Protein AF-I1BIH0-F1 (afdb_monomer)

Mean predicted aligned error: 20.11 Å

Solvent-accessible surface area (backbone atoms only — not comparable to full-atom values): 16086 Å² total; per-residue (Å²): 135,92,70,58,42,36,36,37,35,23,51,49,76,42,14,23,4,32,34,38,30,33,66,57,96,88,41,82,46,80,76,47,79,50,62,46,75,51,50,80,75,56,42,73,44,56,70,73,56,34,42,50,47,26,49,53,49,45,50,67,72,41,36,91,71,44,61,99,36,64,30,39,38,34,30,64,56,67,64,69,81,48,55,88,77,55,88,84,87,49,72,71,56,52,57,48,48,55,59,52,71,76,50,56,67,46,83,44,76,42,63,63,88,79,40,53,67,24,46,53,40,5,46,74,67,60,72,81,76,75,79,89,78,81,87,82,86,82,93,85,86,86,75,97,71,94,77,88,83,82,82,88,82,90,77,81,86,56,78,79,68,55,78,68,53,51,52,50,55,50,47,57,54,24,69,76,69,69,44,52,32,69,57,44,45,51,56,36,49,75,70,72,47,64,59,98,55,49,59,59,55,31,44,53,51,44,72,71,33,65,69,53,59,71,72,61,68,76,85,83,72,90,77,75,94,61,84,86,78,73,90,55,99,70,73,81,77,77,79,93,71,85,81,83,88,79,93,77,87,90,76,87,134

Radius of gyration: 27.57 Å; Cα contacts (8 Å, |Δi|>4): 263; chains: 1; bounding box: 46×79×69 Å

Organism: Rhizopus delemar (strain RA 99-880 / ATCC MYA-4621 / FGSC 9543 / NRRL 43880) (NCBI:txid246409)

Foldseek 3Di:
DQFAKEKEWDADLFKIKIWIWTQDPNDIGTPDIDIDTDDPVLSPDDRVSRRLVRVLVRCVVCVVPFQPGEHEYEYQDPVVVCLVVDDDDDPVVVVSVVSVVRTHYHYDYDHVVVRVRRVCRNCPPVDPPPDDDDDDDDDDDDDDDDDDDDDDDDDDDDDDDDPVVLLVLLVVVCVVDVDALVSSQVVCVVVVHDDDCSSVSNNVVSVPDPVSVVPPPDPPDDDDPDPDDDPDPPVPDPDPDDDDDDDDDDDDD

Secondary structure (DSSP, 8-state):
--PPEEEEEEE-SSEEEEEEEEEETTEEEEEEEEEEEPPHHHHTS-HHHHHHHHHHHHHHHSHHHHTTS-EEEEES-GGGGGGGGS----HHHHHHHHHHHTS-EEEEE--GGG-HHHHHHHHTT--------S---PPP----S--PPPP------PPPPPHHHHHHHHHHHHHTTT--HHHHHHHHHHTT---TTHHHHHHHHHHH-HHHHHH-----S---SS-----STTTT-----------------

Nearest PDB structures (foldseek):
  4mh8-assembly1_A  TM=7.685E-01  e=1.807E-07  Moloney murine leukemia virus isolate Shinnick
  4hkq-assembly1_A  TM=8.192E-01  e=1.146E-06  Xenotropic MuLV-related virus VP62
  5dmq-assembly1_A  TM=7.006E-01  e=5.822E-07  Moloney murine leukemia virus isolate Shinnick
  8wut-assembly1_E  TM=7.907E-01  e=2.256E-06  Moloney murine leukemia virus
  8ygj-assembly1_E  TM=8.054E-01  e=7.267E-06  Moloney murine leukemia virus

InterPro domains:
  IPR041373 Reverse transcriptase, RNase H-like domain [PF17917] (2-103)
  IPR041588 Integrase zinc-binding domain [PF17921] (162-216)
  IPR043502 DNA/RNA polymerase superfamily [SSF56672] (2-109)

pLDDT: mean 71.34, std 19.79, range [27.81, 92.44]

Structure (mmCIF, N/CA/C/O backbone):
data_AF-I1BIH0-F1
#
_entry.id   AF-I1BIH0-F1
#
loop_
_atom_site.group_PDB
_atom_site.id
_atom_site.type_symbol
_atom_site.label_atom_id
_atom_site.label_alt_id
_atom_site.label_comp_id
_atom_site.label_asym_id
_atom_site.label_entity_id
_atom_site.label_seq_id
_atom_site.pdbx_PDB_ins_code
_atom_site.Cartn_x
_atom_site.Cartn_y
_atom_site.Cartn_z
_atom_site.occupancy
_atom_site.B_iso_or_equiv
_atom_site.auth_seq_id
_atom_site.auth_comp_id
_atom_site.auth_asym_id
_atom_site.auth_atom_id
_atom_site.pdbx_PDB_model_num
ATOM 1 N N . MET A 1 1 ? -24.573 4.014 11.094 1.00 42.19 1 MET A N 1
ATOM 2 C CA . MET A 1 1 ? -23.973 2.701 11.420 1.00 42.19 1 MET A CA 1
ATOM 3 C C . MET A 1 1 ? -22.510 2.752 11.013 1.00 42.19 1 MET A C 1
ATOM 5 O O . MET A 1 1 ? -22.249 2.867 9.825 1.00 42.19 1 MET A O 1
ATOM 9 N N . ASN A 1 2 ? -21.576 2.770 11.968 1.00 66.75 2 ASN A N 1
ATOM 10 C CA . ASN A 1 2 ? -20.144 2.853 11.664 1.00 66.75 2 ASN A CA 1
ATOM 11 C C . ASN A 1 2 ? -19.600 1.429 11.471 1.00 66.75 2 ASN A C 1
ATOM 13 O O . ASN A 1 2 ? -19.350 0.728 12.449 1.00 66.75 2 ASN A O 1
ATOM 17 N N . GLN A 1 3 ? -19.539 0.955 10.227 1.00 79.69 3 GLN A N 1
ATOM 18 C CA . GLN A 1 3 ? -19.019 -0.381 9.924 1.00 79.69 3 GLN A CA 1
ATOM 19 C C . GLN A 1 3 ? -17.488 -0.350 9.846 1.00 79.69 3 GLN A C 1
ATOM 21 O O . GLN A 1 3 ? -16.930 0.607 9.305 1.00 79.69 3 GLN A O 1
ATOM 26 N N . PRO A 1 4 ? -16.797 -1.383 10.364 1.00 86.88 4 PRO A N 1
ATOM 27 C CA . PRO A 1 4 ? -15.343 -1.408 10.382 1.00 86.88 4 PRO A CA 1
ATOM 28 C C . PRO A 1 4 ? -14.786 -1.486 8.961 1.00 86.88 4 PRO A C 1
ATOM 30 O O . PRO A 1 4 ? -15.278 -2.240 8.116 1.00 86.88 4 PRO A O 1
ATOM 33 N N . PHE A 1 5 ? -13.732 -0.713 8.715 1.00 91.69 5 PHE A N 1
ATOM 34 C CA . PHE A 1 5 ? -12.972 -0.797 7.476 1.00 91.69 5 PHE A CA 1
ATOM 35 C C . PHE A 1 5 ? -11.938 -1.918 7.559 1.00 91.69 5 PHE A C 1
ATOM 37 O O . PHE A 1 5 ? -11.363 -2.198 8.616 1.00 91.69 5 PHE A O 1
ATOM 44 N N . TYR A 1 6 ? -11.687 -2.534 6.411 1.00 92.00 6 TYR A N 1
ATOM 45 C CA . TYR A 1 6 ? -10.664 -3.546 6.229 1.00 92.00 6 TYR A CA 1
ATOM 46 C C . TYR A 1 6 ? -9.748 -3.116 5.093 1.00 92.00 6 TYR A C 1
ATOM 48 O O . TYR A 1 6 ? -10.205 -2.739 4.011 1.00 92.00 6 TYR A O 1
ATOM 56 N N . VAL A 1 7 ? -8.450 -3.161 5.355 1.00 92.31 7 VAL A N 1
ATOM 57 C CA . VAL A 1 7 ? -7.409 -2.831 4.387 1.00 92.31 7 VAL A CA 1
ATOM 58 C C . VAL A 1 7 ? -6.556 -4.069 4.211 1.00 92.31 7 VAL A C 1
ATOM 60 O O . VAL A 1 7 ? -6.078 -4.603 5.203 1.00 92.31 7 VAL A O 1
ATOM 63 N N . ALA A 1 8 ? -6.357 -4.518 2.979 1.00 91.44 8 ALA A N 1
ATOM 64 C CA . ALA A 1 8 ? -5.419 -5.586 2.664 1.00 91.44 8 ALA A CA 1
ATOM 65 C C . ALA A 1 8 ? -4.299 -5.040 1.780 1.00 91.44 8 ALA A C 1
ATOM 67 O O . ALA A 1 8 ? -4.559 -4.325 0.810 1.00 91.44 8 ALA A O 1
ATOM 68 N N . THR A 1 9 ? -3.061 -5.345 2.148 1.00 91.12 9 THR A N 1
ATOM 69 C CA . THR A 1 9 ? -1.852 -4.883 1.463 1.00 91.12 9 THR A CA 1
ATOM 70 C C . THR A 1 9 ? -0.970 -6.062 1.107 1.00 91.12 9 THR A C 1
ATOM 72 O O . THR A 1 9 ? -0.885 -7.012 1.881 1.00 91.12 9 THR A O 1
ATOM 75 N N . ASP A 1 10 ? -0.285 -5.948 -0.021 1.00 89.50 10 ASP A N 1
ATOM 76 C CA . ASP A 1 10 ? 0.747 -6.878 -0.464 1.00 89.50 10 ASP A CA 1
ATOM 77 C C . ASP A 1 10 ? 1.860 -6.119 -1.196 1.00 89.50 10 ASP A C 1
ATOM 79 O O . ASP A 1 10 ? 1.620 -5.059 -1.795 1.00 89.50 10 ASP A O 1
ATOM 83 N N . ALA A 1 11 ? 3.083 -6.636 -1.131 1.00 89.00 11 ALA A N 1
ATOM 84 C CA . ALA A 1 11 ? 4.231 -6.047 -1.800 1.00 89.00 11 ALA A CA 1
ATOM 85 C C . ALA A 1 11 ? 5.056 -7.107 -2.533 1.00 89.00 11 ALA A C 1
ATOM 87 O O . ALA A 1 11 ? 5.653 -7.990 -1.926 1.00 89.00 11 ALA A O 1
ATOM 88 N N . SER A 1 12 ? 5.201 -6.926 -3.843 1.00 87.94 12 SER A N 1
ATOM 89 C CA . SER A 1 12 ?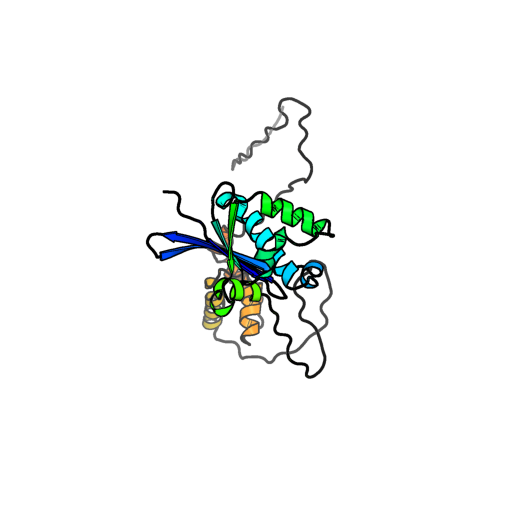 6.089 -7.724 -4.682 1.00 87.94 12 SER A CA 1
ATOM 90 C C . SER A 1 12 ? 7.446 -7.037 -4.864 1.00 87.94 12 SER A C 1
ATOM 92 O O . SER A 1 12 ? 7.747 -5.976 -4.298 1.00 87.94 12 SER A O 1
ATOM 94 N N . ASN A 1 13 ? 8.315 -7.642 -5.675 1.00 86.56 13 ASN A N 1
ATOM 95 C CA . ASN A 1 13 ? 9.595 -7.042 -6.069 1.00 86.56 13 ASN A CA 1
ATOM 96 C C . ASN A 1 13 ? 9.420 -5.807 -6.962 1.00 86.56 13 ASN A C 1
ATOM 98 O O . ASN A 1 13 ? 10.321 -4.970 -7.040 1.00 86.56 13 ASN A O 1
ATOM 102 N N . VAL A 1 14 ? 8.271 -5.677 -7.626 1.00 85.69 14 VAL A N 1
ATOM 103 C CA . VAL A 1 14 ? 8.069 -4.698 -8.699 1.00 85.69 14 VAL A CA 1
ATOM 104 C C . VAL A 1 14 ? 6.982 -3.681 -8.365 1.00 85.69 14 VAL A C 1
ATOM 106 O O . VAL A 1 14 ? 7.036 -2.540 -8.842 1.00 85.69 14 VAL A O 1
ATOM 109 N N . GLY A 1 15 ? 6.031 -4.045 -7.510 1.00 89.81 15 GLY A N 1
ATOM 110 C CA . GLY A 1 15 ? 4.877 -3.227 -7.184 1.00 89.81 15 GLY A CA 1
ATOM 111 C C . GLY A 1 15 ? 4.306 -3.509 -5.803 1.00 89.81 15 GLY A C 1
ATOM 112 O O . GLY A 1 15 ? 4.744 -4.393 -5.077 1.00 89.81 15 GLY A O 1
ATOM 113 N N . ILE A 1 16 ? 3.318 -2.704 -5.441 1.00 91.12 16 ILE A N 1
ATOM 114 C CA . ILE A 1 16 ? 2.516 -2.846 -4.232 1.00 91.12 16 ILE A CA 1
ATOM 115 C C . ILE A 1 16 ? 1.044 -2.881 -4.627 1.00 91.12 16 ILE A C 1
ATOM 117 O O . ILE A 1 16 ? 0.611 -2.123 -5.502 1.00 91.12 16 ILE A O 1
ATOM 121 N N . GLY A 1 17 ? 0.292 -3.756 -3.975 1.00 90.38 17 GLY A N 1
ATOM 122 C CA . GLY A 1 17 ? -1.145 -3.914 -4.133 1.00 90.38 17 GLY A CA 1
ATOM 123 C C . GLY A 1 17 ? -1.854 -3.518 -2.846 1.00 90.38 17 GLY A C 1
ATOM 124 O O . GLY A 1 17 ? -1.435 -3.894 -1.753 1.00 90.38 17 GLY A O 1
ATOM 125 N N . VAL A 1 18 ? -2.921 -2.730 -2.957 1.00 91.00 18 VAL A N 1
ATOM 126 C CA . VAL A 1 18 ? -3.720 -2.297 -1.810 1.00 91.00 18 VAL A CA 1
ATOM 127 C C . VAL A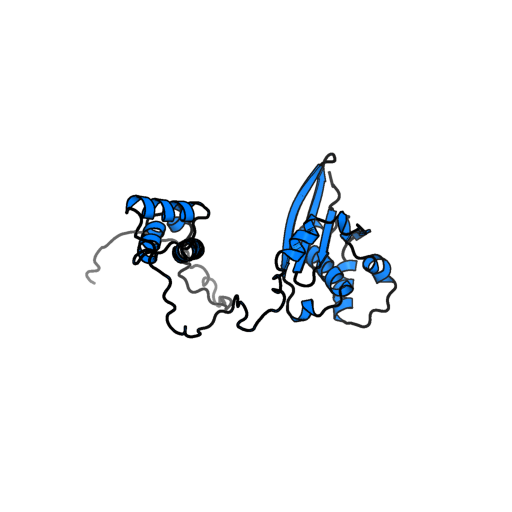 1 18 ? -5.201 -2.367 -2.137 1.00 91.00 18 VAL A C 1
ATOM 129 O O . VAL A 1 18 ? -5.648 -1.888 -3.180 1.00 91.00 18 VAL A O 1
ATOM 132 N N . ILE A 1 19 ? -5.980 -2.907 -1.206 1.00 91.12 19 ILE A N 1
ATOM 133 C CA . ILE A 1 19 ? -7.429 -3.018 -1.315 1.00 91.12 19 ILE A CA 1
ATOM 134 C C . ILE A 1 19 ? -8.085 -2.489 -0.046 1.00 91.12 19 ILE A C 1
ATOM 136 O O . ILE A 1 19 ? -7.712 -2.865 1.061 1.00 91.12 19 ILE A O 1
ATOM 140 N N . LEU A 1 20 ? -9.096 -1.641 -0.223 1.00 91.38 20 LEU A N 1
ATOM 141 C CA . LEU A 1 20 ? -9.980 -1.158 0.832 1.00 91.38 20 LEU A CA 1
ATOM 142 C C . LEU A 1 20 ? -11.371 -1.760 0.634 1.00 91.38 20 LEU A C 1
ATOM 144 O O . LEU A 1 20 ? -11.965 -1.631 -0.442 1.00 91.38 20 LEU A O 1
ATOM 148 N N . TYR A 1 21 ? -11.911 -2.381 1.677 1.00 91.25 21 TYR A N 1
ATOM 149 C CA . TYR A 1 21 ? -13.237 -2.987 1.652 1.00 91.25 21 TYR A CA 1
ATOM 150 C C . TYR A 1 21 ? -13.936 -2.916 3.012 1.00 91.25 21 TYR A C 1
ATOM 152 O O . TYR A 1 21 ? -13.327 -2.669 4.053 1.00 91.25 21 TYR A O 1
ATOM 160 N N . GLN A 1 22 ? -15.244 -3.142 2.997 1.00 91.56 22 GLN A N 1
ATOM 161 C CA . GLN A 1 22 ? -16.087 -3.262 4.183 1.00 91.56 22 GLN A CA 1
ATOM 162 C C . GLN A 1 22 ? -16.840 -4.590 4.159 1.00 91.56 22 GLN A C 1
ATOM 164 O O . GLN A 1 22 ? -17.075 -5.170 3.099 1.00 91.56 22 GLN A O 1
ATOM 169 N N . LYS A 1 23 ? -17.226 -5.081 5.338 1.00 88.56 23 LYS A N 1
ATOM 170 C CA . LYS A 1 23 ? -18.130 -6.228 5.469 1.00 88.56 23 LYS A CA 1
ATOM 171 C C . LYS A 1 23 ? -19.504 -5.728 5.896 1.00 88.56 23 LYS A C 1
ATOM 173 O O . LYS A 1 23 ? -19.679 -5.300 7.033 1.00 88.56 23 LYS A O 1
ATOM 178 N N . ILE A 1 24 ? -20.465 -5.797 4.979 1.00 88.00 24 ILE A N 1
ATOM 179 C CA . ILE A 1 24 ? -21.850 -5.359 5.181 1.00 88.00 24 ILE A CA 1
ATOM 180 C C . ILE A 1 24 ? -22.724 -6.608 5.136 1.00 88.00 24 ILE A C 1
ATOM 182 O O . ILE A 1 24 ? -22.746 -7.305 4.125 1.00 88.00 24 ILE A O 1
ATOM 186 N N . ASN A 1 25 ? -23.422 -6.931 6.229 1.00 84.81 25 ASN A N 1
ATOM 187 C CA . ASN A 1 25 ? -24.299 -8.110 6.310 1.00 84.81 25 ASN A CA 1
ATOM 188 C C . ASN A 1 25 ? -23.603 -9.424 5.888 1.00 84.81 25 ASN A C 1
ATOM 190 O O . ASN A 1 25 ? -24.170 -10.241 5.167 1.00 84.81 25 ASN A O 1
ATOM 194 N N . GLY A 1 26 ? -22.334 -9.596 6.276 1.00 82.12 26 GLY A N 1
ATOM 195 C CA . GLY A 1 26 ? -21.525 -10.772 5.928 1.00 82.12 26 GLY A CA 1
ATOM 196 C C . GLY A 1 26 ? -20.976 -10.792 4.495 1.00 82.12 26 GLY A C 1
ATOM 197 O O . GLY A 1 26 ? -20.136 -11.635 4.191 1.00 82.12 26 GLY A O 1
ATOM 198 N N . LYS A 1 27 ? -21.374 -9.853 3.627 1.00 84.75 27 LYS A N 1
ATOM 199 C CA . LYS A 1 27 ? -20.840 -9.713 2.266 1.00 84.75 27 LYS A CA 1
ATOM 200 C C . LYS A 1 27 ? -19.688 -8.716 2.227 1.00 84.75 27 LYS A C 1
ATOM 202 O O . LYS A 1 27 ? -19.715 -7.687 2.901 1.00 84.75 27 LYS A O 1
ATOM 207 N N . VAL A 1 28 ? -18.671 -9.028 1.428 1.00 86.38 28 VAL A N 1
ATOM 208 C CA . VAL A 1 28 ? -17.526 -8.142 1.195 1.00 86.38 28 VAL A CA 1
ATOM 209 C C . VAL A 1 28 ? -17.894 -7.125 0.119 1.00 86.38 28 VAL A C 1
ATOM 211 O O . VAL A 1 28 ? -18.255 -7.495 -0.994 1.00 86.38 28 VAL A O 1
ATOM 214 N N . HIS A 1 29 ? -17.784 -5.844 0.456 1.00 86.62 29 HIS A N 1
ATOM 215 C CA . HIS A 1 29 ? -17.972 -4.722 -0.454 1.00 86.62 29 HIS A CA 1
ATOM 216 C C . HIS A 1 29 ? -16.636 -4.014 -0.663 1.00 86.62 29 HIS A C 1
ATOM 218 O O . HIS A 1 29 ? -16.114 -3.373 0.250 1.00 86.62 29 HIS A O 1
ATOM 224 N N . TYR A 1 30 ? -16.080 -4.136 -1.867 1.00 88.38 30 TYR A N 1
ATOM 225 C CA . TYR A 1 30 ? -14.847 -3.452 -2.244 1.00 88.38 30 TYR A CA 1
ATOM 226 C C . TYR A 1 30 ? -15.127 -1.979 -2.530 1.00 88.38 30 TYR A C 1
ATOM 228 O O . TYR A 1 30 ? -15.983 -1.649 -3.345 1.00 88.38 30 TYR A O 1
ATOM 236 N N . ILE A 1 31 ? -14.388 -1.099 -1.858 1.00 89.12 31 ILE A N 1
ATOM 237 C CA . ILE A 1 31 ? -14.492 0.353 -2.033 1.00 89.12 31 ILE A CA 1
ATOM 238 C C . ILE A 1 31 ? -13.469 0.816 -3.065 1.00 89.12 31 ILE A C 1
ATOM 240 O O . ILE A 1 31 ? -13.767 1.640 -3.927 1.00 89.12 31 ILE A O 1
ATOM 244 N N . SER A 1 32 ? -12.237 0.310 -2.970 1.00 88.44 32 SER A N 1
ATOM 245 C CA . SER A 1 32 ? -11.157 0.715 -3.863 1.00 88.44 32 SER A CA 1
ATOM 246 C C . SER A 1 32 ? -10.062 -0.342 -3.943 1.00 88.44 32 SER A C 1
ATOM 248 O O . SER A 1 32 ? -9.718 -0.967 -2.942 1.00 88.44 32 SER A O 1
ATOM 250 N N . MET A 1 33 ? -9.503 -0.503 -5.140 1.00 89.31 33 MET A N 1
ATOM 251 C CA . MET A 1 33 ? -8.352 -1.352 -5.440 1.00 89.31 33 MET A CA 1
ATOM 252 C C . MET A 1 33 ? -7.299 -0.488 -6.122 1.00 89.31 33 MET A C 1
ATOM 254 O O . MET A 1 33 ? -7.609 0.247 -7.061 1.00 89.31 33 MET A O 1
ATOM 258 N N . ILE A 1 34 ? -6.070 -0.525 -5.622 1.00 86.81 34 ILE A N 1
ATOM 259 C CA . ILE A 1 34 ? -4.989 0.339 -6.084 1.00 86.81 34 ILE A CA 1
ATOM 260 C C . ILE A 1 34 ? -3.721 -0.494 -6.199 1.00 86.81 34 ILE A C 1
ATOM 262 O O . ILE A 1 34 ? -3.304 -1.134 -5.239 1.00 86.81 34 ILE A O 1
ATOM 266 N N . ALA A 1 35 ? -3.085 -0.429 -7.363 1.00 88.12 35 ALA A N 1
ATOM 267 C CA . ALA A 1 35 ? -1.744 -0.945 -7.584 1.00 88.12 35 ALA A CA 1
ATOM 268 C C . ALA A 1 35 ? -0.787 0.225 -7.845 1.00 88.12 35 ALA A C 1
ATOM 270 O O . ALA A 1 35 ? -1.146 1.197 -8.516 1.00 88.12 35 ALA A O 1
ATOM 271 N N . LYS A 1 36 ? 0.434 0.145 -7.316 1.00 87.12 36 LYS A N 1
ATOM 272 C CA . LYS A 1 36 ? 1.505 1.112 -7.590 1.00 87.12 36 LYS A CA 1
ATOM 273 C C . LYS A 1 36 ? 2.795 0.373 -7.909 1.00 87.12 36 LYS A C 1
ATOM 275 O O . LYS A 1 36 ? 3.201 -0.519 -7.176 1.00 87.12 36 LYS A O 1
ATOM 280 N N . THR A 1 37 ? 3.498 0.813 -8.946 1.00 89.50 37 THR A N 1
ATOM 281 C CA . THR A 1 37 ? 4.861 0.357 -9.223 1.00 89.50 37 THR A CA 1
ATOM 282 C C . THR A 1 37 ? 5.864 0.949 -8.232 1.00 89.50 37 THR A C 1
ATOM 284 O O . THR A 1 37 ? 5.773 2.109 -7.807 1.00 89.50 37 THR A O 1
ATOM 287 N N . LEU A 1 38 ? 6.854 0.144 -7.858 1.00 87.94 38 LEU A N 1
ATOM 288 C CA . LEU A 1 38 ? 7.998 0.595 -7.077 1.00 87.94 38 LEU A CA 1
ATOM 289 C C . LEU A 1 38 ? 9.013 1.289 -7.993 1.00 87.94 38 LEU A C 1
ATOM 291 O O . LEU A 1 38 ? 9.339 0.800 -9.081 1.00 87.94 38 LEU A O 1
ATOM 295 N N . SER A 1 39 ? 9.528 2.431 -7.540 1.00 88.19 39 SER A N 1
ATOM 296 C CA . SER A 1 39 ? 10.659 3.123 -8.162 1.00 88.19 39 SER A CA 1
ATOM 297 C C . SER A 1 39 ? 11.948 2.309 -8.023 1.00 88.19 39 SER A C 1
ATOM 299 O O . SER A 1 39 ? 12.046 1.424 -7.177 1.00 88.19 39 SER A O 1
ATOM 301 N N . LYS A 1 40 ? 12.977 2.629 -8.821 1.00 87.00 40 LYS A N 1
ATOM 302 C CA . LYS A 1 40 ? 14.267 1.910 -8.798 1.00 87.00 40 LYS A CA 1
ATOM 303 C C . LYS A 1 40 ? 14.855 1.796 -7.385 1.00 87.00 40 LYS A C 1
ATOM 305 O O . LYS A 1 40 ? 15.307 0.726 -6.998 1.00 87.00 40 LYS A O 1
ATOM 310 N N . SER A 1 41 ? 14.794 2.872 -6.603 1.00 87.44 41 SER A N 1
ATOM 311 C CA . SER A 1 41 ? 15.299 2.886 -5.227 1.00 87.44 41 SER A CA 1
ATOM 312 C C . SER A 1 41 ? 14.437 2.060 -4.270 1.00 87.44 41 SER A C 1
ATOM 314 O O . SER A 1 41 ? 14.977 1.409 -3.383 1.00 87.44 41 SER A O 1
ATOM 316 N N . GLU A 1 42 ? 13.111 2.067 -4.449 1.00 86.81 42 GLU A N 1
ATOM 317 C CA . GLU A 1 42 ? 12.182 1.287 -3.620 1.00 86.81 42 GLU A CA 1
ATOM 318 C C . GLU A 1 42 ? 12.259 -0.219 -3.920 1.00 86.81 42 GLU A C 1
ATOM 320 O O . GLU A 1 42 ? 12.073 -1.028 -3.016 1.00 86.81 42 GLU A O 1
ATOM 325 N N . ARG A 1 43 ? 12.581 -0.614 -5.160 1.00 87.94 43 ARG A N 1
ATOM 326 C CA . ARG A 1 43 ? 12.793 -2.026 -5.533 1.00 87.94 43 ARG A CA 1
ATOM 327 C C . ARG A 1 43 ? 13.986 -2.651 -4.812 1.00 87.94 43 ARG A C 1
ATOM 329 O O . ARG A 1 43 ? 13.948 -3.825 -4.472 1.00 87.94 43 ARG A O 1
ATOM 336 N N . ASN A 1 44 ? 15.010 -1.849 -4.519 1.00 88.19 44 ASN A N 1
ATOM 337 C CA . ASN A 1 44 ? 16.197 -2.287 -3.779 1.00 88.19 44 ASN A CA 1
ATOM 338 C C . ASN A 1 44 ? 15.951 -2.425 -2.266 1.00 88.19 44 ASN A C 1
ATOM 340 O O . ASN A 1 44 ? 16.869 -2.750 -1.514 1.00 88.19 44 ASN A O 1
ATOM 344 N N . TYR A 1 45 ? 14.745 -2.131 -1.778 1.00 87.00 45 TYR A N 1
ATOM 345 C CA . TYR A 1 45 ? 14.414 -2.326 -0.373 1.00 87.00 45 TYR A CA 1
ATOM 346 C C . TYR A 1 45 ? 14.256 -3.815 -0.043 1.00 87.00 45 TYR A C 1
ATOM 348 O O . TYR A 1 45 ? 13.774 -4.610 -0.853 1.00 87.00 45 TYR A O 1
ATOM 356 N N . SER A 1 46 ? 14.627 -4.188 1.186 1.00 87.19 46 SER A N 1
ATOM 357 C CA . SER A 1 46 ? 14.326 -5.517 1.723 1.00 87.19 46 SER A CA 1
ATOM 358 C C . SER A 1 46 ? 12.816 -5.775 1.716 1.00 87.19 46 SER A C 1
ATOM 360 O O . SER A 1 46 ? 12.034 -4.823 1.774 1.00 87.19 46 SER A O 1
ATOM 362 N N . ALA A 1 47 ? 12.406 -7.047 1.674 1.00 84.75 47 ALA A N 1
ATOM 363 C CA . ALA A 1 47 ? 10.993 -7.448 1.673 1.00 84.75 47 ALA A CA 1
ATOM 364 C C . ALA A 1 47 ? 10.198 -6.735 2.784 1.00 84.75 47 ALA A C 1
ATOM 366 O O . ALA A 1 47 ? 9.290 -5.966 2.481 1.00 84.75 47 ALA A O 1
ATOM 367 N N . THR A 1 48 ? 10.706 -6.789 4.024 1.00 84.38 48 THR A N 1
ATOM 368 C CA . THR A 1 48 ? 10.133 -6.089 5.188 1.00 84.38 48 THR A CA 1
ATOM 369 C C . THR A 1 48 ? 9.856 -4.614 4.953 1.00 84.38 48 THR A C 1
ATOM 371 O O . THR A 1 48 ? 8.843 -4.063 5.381 1.00 84.38 48 THR A O 1
ATOM 374 N N . LYS A 1 49 ? 10.794 -3.937 4.294 1.00 86.75 49 LYS A N 1
ATOM 375 C CA . LYS A 1 49 ? 10.705 -2.504 4.049 1.00 86.75 49 LYS A CA 1
ATOM 376 C C . LYS A 1 49 ? 9.732 -2.194 2.907 1.00 86.75 49 LYS A C 1
ATOM 378 O O . LYS A 1 49 ? 9.117 -1.131 2.930 1.00 86.75 49 LYS A O 1
ATOM 383 N N . ARG A 1 50 ? 9.567 -3.100 1.939 1.00 88.62 50 ARG A N 1
ATOM 384 C CA . ARG A 1 50 ? 8.566 -2.990 0.865 1.00 88.62 50 ARG A CA 1
ATOM 385 C C . ARG A 1 50 ? 7.150 -3.240 1.373 1.00 88.62 50 ARG A C 1
ATOM 387 O O . ARG A 1 50 ? 6.260 -2.465 1.038 1.00 88.62 50 ARG A O 1
ATOM 394 N N . GLU A 1 51 ? 6.954 -4.227 2.237 1.00 88.44 51 GLU A N 1
ATOM 395 C CA . GLU A 1 51 ? 5.652 -4.479 2.869 1.00 88.44 51 GLU A CA 1
ATOM 396 C C . GLU A 1 51 ? 5.244 -3.290 3.750 1.00 88.44 51 GLU A C 1
ATOM 398 O O . GLU A 1 51 ? 4.141 -2.761 3.619 1.00 88.44 51 GLU A O 1
ATOM 403 N N . LEU A 1 52 ? 6.170 -2.762 4.562 1.00 88.19 52 LEU A N 1
ATOM 404 C CA . LEU A 1 52 ? 5.919 -1.548 5.345 1.00 88.19 52 LEU A CA 1
ATOM 405 C C . LEU A 1 52 ? 5.581 -0.341 4.454 1.00 88.19 52 LEU A C 1
ATOM 407 O O . LEU A 1 52 ? 4.679 0.437 4.767 1.00 88.19 52 LEU A O 1
ATOM 411 N N . LEU A 1 53 ? 6.276 -0.191 3.323 1.00 90.38 53 LEU A N 1
ATOM 412 C CA . LEU A 1 53 ? 5.974 0.842 2.335 1.00 90.38 53 LEU A CA 1
ATOM 413 C C . LEU A 1 53 ? 4.557 0.685 1.763 1.00 90.38 53 LEU A C 1
ATOM 415 O O . LEU A 1 53 ? 3.872 1.695 1.592 1.00 90.38 53 LEU A O 1
ATOM 419 N N . ALA A 1 54 ? 4.102 -0.542 1.494 1.00 91.00 54 ALA A N 1
ATOM 420 C CA . ALA A 1 54 ? 2.744 -0.807 1.020 1.00 91.00 54 ALA A CA 1
ATOM 421 C C . ALA A 1 54 ? 1.690 -0.355 2.040 1.00 91.00 54 ALA A C 1
ATOM 423 O O . ALA A 1 54 ? 0.730 0.324 1.670 1.00 91.00 54 ALA A O 1
ATOM 424 N N . VAL A 1 55 ? 1.916 -0.627 3.329 1.00 90.38 55 VAL A N 1
ATOM 425 C CA . VAL A 1 55 ? 1.046 -0.160 4.420 1.00 90.38 55 VAL A CA 1
ATOM 426 C C . VAL A 1 55 ? 1.016 1.364 4.494 1.00 90.38 55 VAL A C 1
ATOM 428 O O . VAL A 1 55 ? -0.053 1.970 4.466 1.00 90.38 55 VAL A O 1
ATOM 431 N N . VAL A 1 56 ? 2.178 2.019 4.527 1.00 91.12 56 VAL A N 1
ATOM 432 C CA . VAL A 1 56 ? 2.255 3.489 4.587 1.00 91.12 56 VAL A CA 1
ATOM 433 C C . VAL A 1 56 ? 1.579 4.125 3.370 1.00 91.12 56 VAL A C 1
ATOM 435 O O . VAL A 1 56 ? 0.890 5.141 3.492 1.00 91.12 56 VAL A O 1
ATOM 438 N N . TYR A 1 57 ? 1.747 3.526 2.190 1.00 92.44 57 TYR A N 1
ATOM 439 C CA . TYR A 1 57 ? 1.082 3.968 0.971 1.00 92.44 57 TYR A CA 1
ATOM 440 C C . TYR A 1 57 ? -0.442 3.834 1.072 1.00 92.44 57 TYR A C 1
ATOM 442 O O . TYR A 1 57 ? -1.155 4.782 0.733 1.00 92.44 57 TYR A O 1
ATOM 450 N N . ALA A 1 58 ? -0.939 2.709 1.595 1.00 92.12 58 ALA A N 1
ATOM 451 C CA . ALA A 1 58 ? -2.360 2.479 1.839 1.00 92.12 58 ALA A CA 1
ATOM 452 C C . ALA A 1 58 ? -2.964 3.556 2.748 1.00 92.12 58 ALA A C 1
ATOM 454 O O . ALA A 1 58 ? -3.976 4.164 2.397 1.00 92.12 58 ALA A O 1
ATOM 455 N N . LEU A 1 59 ? -2.307 3.853 3.872 1.00 91.62 59 LEU A N 1
ATOM 456 C CA . LEU A 1 59 ? -2.771 4.850 4.841 1.00 91.62 59 LEU A CA 1
ATOM 457 C C . LEU A 1 59 ? -2.832 6.249 4.240 1.00 91.62 59 LEU A C 1
ATOM 459 O O . LEU A 1 59 ? -3.850 6.929 4.346 1.00 91.62 59 LEU A O 1
ATOM 463 N N . LYS A 1 60 ? -1.778 6.664 3.530 1.00 91.81 60 LYS A N 1
ATOM 464 C CA . LYS A 1 60 ? -1.752 7.968 2.853 1.00 91.81 60 LYS A CA 1
ATOM 465 C C . LYS A 1 60 ? -2.839 8.076 1.791 1.00 91.81 60 LYS A C 1
ATOM 467 O O . LYS A 1 60 ? -3.453 9.130 1.637 1.00 91.81 60 LYS A O 1
ATOM 472 N N . ARG A 1 61 ? -3.088 6.997 1.046 1.00 92.38 61 ARG A N 1
ATOM 473 C CA . ARG A 1 61 ? -4.064 6.997 -0.045 1.00 92.38 61 ARG A CA 1
ATOM 474 C C . ARG A 1 61 ? -5.504 6.974 0.458 1.00 92.38 61 ARG A C 1
ATOM 476 O O . ARG A 1 61 ? -6.352 7.656 -0.115 1.00 92.38 61 ARG A O 1
ATOM 483 N N . PHE A 1 62 ? -5.762 6.240 1.535 1.00 91.31 62 PHE A N 1
ATOM 484 C CA . PHE A 1 62 ? -7.081 6.095 2.145 1.00 91.31 62 PHE A CA 1
ATOM 485 C C . PHE A 1 62 ? -7.277 6.953 3.394 1.00 91.31 62 PHE A C 1
ATOM 487 O O . PHE A 1 62 ? -8.227 6.726 4.137 1.00 91.31 62 PHE A O 1
ATOM 494 N N . HIS A 1 63 ? -6.451 7.984 3.589 1.00 90.81 63 HIS A N 1
ATOM 495 C CA . HIS A 1 63 ? -6.520 8.885 4.741 1.00 90.81 63 HIS A CA 1
ATOM 496 C C . HIS A 1 63 ? -7.946 9.387 5.008 1.00 90.81 63 HIS A C 1
ATOM 498 O O . HIS A 1 63 ? -8.428 9.305 6.129 1.00 90.81 63 HIS A O 1
ATOM 504 N N . LYS A 1 64 ? -8.678 9.790 3.962 1.00 90.31 64 LYS A N 1
ATOM 505 C CA . LYS A 1 64 ? -10.067 10.273 4.081 1.00 90.31 64 LYS A CA 1
ATOM 506 C C . LYS A 1 64 ? -11.050 9.248 4.668 1.00 90.31 64 LYS A C 1
ATOM 508 O O . LYS A 1 64 ? -12.071 9.650 5.207 1.00 90.31 64 LYS A O 1
ATOM 513 N N . TYR A 1 65 ? -10.772 7.953 4.520 1.00 89.00 65 TYR A N 1
ATOM 514 C CA . TYR A 1 65 ? -11.615 6.869 5.034 1.00 89.00 65 TYR A CA 1
ATOM 515 C C . TYR A 1 65 ? -11.141 6.378 6.405 1.00 89.00 65 TYR A C 1
ATOM 517 O O . TYR A 1 65 ? -11.956 6.079 7.276 1.00 89.00 65 TYR A O 1
ATOM 525 N N . LEU A 1 66 ? -9.822 6.283 6.587 1.00 89.94 66 LEU A N 1
ATOM 526 C CA . LEU A 1 66 ? -9.201 5.643 7.746 1.00 89.94 66 LEU A CA 1
ATOM 527 C C . LEU A 1 66 ? -8.942 6.612 8.903 1.00 89.94 66 LEU A C 1
ATOM 529 O O . LEU A 1 66 ? -8.848 6.181 10.048 1.00 89.94 66 LEU A O 1
ATOM 533 N N . TRP A 1 67 ? -8.822 7.913 8.631 1.00 90.69 67 TRP A N 1
ATOM 534 C CA . TRP A 1 67 ? -8.570 8.900 9.675 1.00 90.69 67 TRP A CA 1
ATOM 535 C C . TRP A 1 67 ? -9.729 8.966 10.674 1.00 90.69 67 TRP A C 1
ATOM 537 O O . TRP A 1 67 ? -10.881 9.157 10.287 1.00 90.69 67 TRP A O 1
ATOM 547 N N . GLY A 1 68 ? -9.419 8.802 11.963 1.00 87.81 68 GLY A N 1
ATOM 548 C CA . GLY A 1 68 ? -10.404 8.816 13.050 1.00 87.81 68 GLY A CA 1
ATOM 549 C C . GLY A 1 68 ? -11.286 7.563 13.158 1.00 87.81 68 GLY A C 1
ATOM 550 O O . GLY A 1 68 ? -12.116 7.495 14.061 1.00 87.81 68 GLY A O 1
ATOM 551 N N . ASN A 1 69 ? -11.108 6.563 12.287 1.00 89.75 69 ASN A N 1
ATOM 552 C CA . ASN A 1 69 ? -11.864 5.311 12.313 1.00 89.75 69 ASN A CA 1
ATOM 553 C C . ASN A 1 69 ? -10.965 4.129 12.677 1.00 89.75 69 ASN A C 1
ATOM 555 O O . ASN A 1 69 ? -9.847 4.015 12.185 1.00 89.75 69 ASN A O 1
ATOM 559 N N . LYS A 1 70 ? -11.498 3.192 13.468 1.00 90.38 70 LYS A N 1
ATOM 560 C CA . LYS A 1 70 ? -10.840 1.905 13.725 1.00 90.38 70 LYS A CA 1
ATOM 561 C C . LYS A 1 70 ? -10.957 1.003 12.503 1.00 90.38 70 LYS A C 1
ATOM 563 O O . LYS A 1 70 ? -12.063 0.760 12.013 1.00 90.38 70 LYS A O 1
ATOM 568 N N . PHE A 1 71 ? -9.835 0.459 12.047 1.00 91.75 71 PHE A N 1
ATOM 569 C CA . PHE A 1 71 ? -9.810 -0.494 10.938 1.00 91.75 71 PHE A CA 1
ATOM 570 C C . PHE A 1 71 ? -8.902 -1.689 11.221 1.00 91.75 71 PHE A C 1
ATOM 572 O O . PHE A 1 71 ? -8.094 -1.697 12.149 1.00 91.75 71 PHE A O 1
ATOM 579 N N . THR A 1 72 ? -9.068 -2.740 10.424 1.00 91.31 72 THR A N 1
ATOM 580 C CA . THR A 1 72 ? -8.188 -3.912 10.461 1.00 91.31 72 THR A CA 1
ATOM 581 C C . THR A 1 72 ? -7.295 -3.907 9.231 1.00 91.31 72 THR A C 1
ATOM 583 O O . THR A 1 72 ? -7.788 -3.814 8.107 1.00 91.31 72 THR A O 1
ATOM 586 N N . LEU A 1 73 ? -5.989 -4.000 9.458 1.00 90.62 73 LEU A N 1
ATOM 587 C CA . LEU A 1 73 ? -4.972 -4.110 8.426 1.00 90.62 73 LEU A CA 1
ATOM 588 C C . LEU A 1 73 ? -4.568 -5.574 8.265 1.00 90.62 73 LEU A C 1
ATOM 590 O O . LEU A 1 73 ? -4.132 -6.214 9.222 1.00 90.62 73 LEU A O 1
ATOM 594 N N . TYR A 1 74 ? -4.676 -6.067 7.043 1.00 89.19 74 TYR A N 1
ATOM 595 C CA . TYR A 1 74 ? -4.270 -7.390 6.625 1.00 89.19 74 TYR A CA 1
ATOM 596 C C . TYR A 1 74 ? -2.982 -7.309 5.814 1.00 89.19 74 TYR A C 1
ATOM 598 O O . TYR A 1 74 ? -2.904 -6.591 4.817 1.00 89.19 74 TYR A O 1
ATOM 606 N N . THR A 1 75 ? -1.972 -8.038 6.268 1.00 85.75 75 THR A N 1
ATOM 607 C CA . THR A 1 75 ? -0.656 -8.132 5.631 1.00 85.75 75 THR A CA 1
ATOM 608 C C . THR A 1 75 ? -0.133 -9.551 5.792 1.00 85.75 75 THR A C 1
ATOM 610 O O . THR A 1 75 ? -0.468 -10.241 6.753 1.00 85.75 75 THR A O 1
ATOM 613 N N . ASP A 1 76 ? 0.685 -9.983 4.852 1.00 76.94 76 ASP A N 1
ATOM 614 C CA . ASP A 1 76 ? 1.464 -11.214 4.894 1.00 76.94 76 ASP A CA 1
ATOM 615 C C . ASP A 1 76 ? 2.735 -11.091 5.751 1.00 76.94 76 ASP A C 1
ATOM 617 O O . ASP A 1 76 ? 3.371 -12.100 6.062 1.00 76.94 76 ASP A O 1
ATOM 621 N N . HIS A 1 77 ? 3.080 -9.885 6.227 1.00 73.62 77 HIS A N 1
ATOM 622 C CA . HIS A 1 77 ? 4.299 -9.701 7.004 1.00 73.62 77 HIS A CA 1
ATOM 623 C C . HIS A 1 77 ? 4.107 -9.718 8.515 1.00 73.62 77 HIS A C 1
ATOM 625 O O . HIS A 1 77 ? 3.602 -8.773 9.129 1.00 73.62 77 HIS A O 1
ATOM 631 N N . LYS A 1 78 ? 4.654 -10.754 9.158 1.00 70.75 78 LYS A N 1
ATOM 632 C CA . LYS A 1 78 ? 4.721 -10.846 10.625 1.00 70.75 78 LYS A CA 1
ATOM 633 C C . LYS A 1 78 ? 5.612 -9.777 11.249 1.00 70.75 78 LYS A C 1
ATOM 635 O O . LYS A 1 78 ? 5.404 -9.439 12.406 1.00 70.75 78 LYS A O 1
ATOM 640 N N . ALA A 1 79 ? 6.594 -9.208 10.544 1.00 64.81 79 ALA A N 1
ATOM 641 C CA . ALA A 1 79 ? 7.469 -8.217 11.182 1.00 64.81 79 ALA A CA 1
ATOM 642 C C . ALA A 1 79 ? 6.719 -6.936 11.579 1.00 64.81 79 ALA A C 1
ATOM 644 O O . ALA A 1 79 ? 7.156 -6.248 12.502 1.00 64.81 79 ALA A O 1
ATOM 645 N N . LEU A 1 80 ? 5.565 -6.657 10.954 1.00 67.69 80 LEU A N 1
ATOM 646 C CA . LEU A 1 80 ? 4.714 -5.527 11.318 1.00 67.69 80 LEU A CA 1
ATOM 647 C C . LEU A 1 80 ? 4.244 -5.611 12.784 1.00 67.69 80 LEU A C 1
ATOM 649 O O . LEU A 1 80 ? 4.120 -4.584 13.445 1.00 67.69 80 LEU A O 1
ATOM 653 N N . THR A 1 81 ? 4.054 -6.822 13.330 1.00 67.56 81 THR A N 1
ATOM 654 C CA . THR A 1 81 ? 3.639 -7.007 14.734 1.00 67.56 81 THR A CA 1
ATOM 655 C C . THR A 1 81 ? 4.751 -6.696 15.733 1.00 67.56 81 THR A C 1
ATOM 657 O O . THR A 1 81 ? 4.465 -6.399 16.887 1.00 67.56 81 THR A O 1
ATOM 660 N N . TYR A 1 82 ? 6.015 -6.735 15.300 1.00 63.12 82 TYR A N 1
ATOM 661 C CA . TYR A 1 82 ? 7.192 -6.471 16.137 1.00 63.12 82 TYR A CA 1
ATOM 662 C C . TYR A 1 82 ? 7.805 -5.086 15.896 1.00 63.12 82 TYR A C 1
ATOM 664 O O . TYR A 1 82 ? 8.851 -4.766 16.465 1.00 63.12 82 TYR A O 1
ATOM 672 N N . LEU A 1 83 ? 7.168 -4.250 15.068 1.00 65.56 83 LEU A N 1
ATOM 673 C CA . LEU A 1 83 ? 7.673 -2.926 14.696 1.00 65.56 83 LEU A CA 1
ATOM 674 C C . LEU A 1 83 ? 7.944 -2.027 15.910 1.00 65.56 83 LEU A C 1
ATOM 676 O O . LEU A 1 83 ? 8.931 -1.300 15.911 1.00 65.56 83 LEU A O 1
ATOM 680 N N . HIS A 1 84 ? 7.128 -2.110 16.963 1.00 63.94 84 HIS A N 1
ATOM 681 C CA . HIS A 1 84 ? 7.304 -1.301 18.176 1.00 63.94 84 HIS A CA 1
ATOM 682 C C . HIS A 1 84 ? 8.509 -1.711 19.037 1.00 63.94 84 HIS A C 1
ATOM 684 O O . HIS A 1 84 ? 8.950 -0.933 19.877 1.00 63.94 84 HIS A O 1
ATOM 690 N N . THR A 1 85 ? 9.047 -2.920 18.854 1.00 66.44 85 THR A N 1
ATOM 691 C CA . THR A 1 85 ? 10.122 -3.467 19.699 1.00 66.44 85 THR A CA 1
ATOM 692 C C . THR A 1 85 ? 11.517 -3.221 19.112 1.00 66.44 85 THR A C 1
ATOM 694 O O . THR A 1 85 ? 12.522 -3.377 19.804 1.00 66.44 85 THR A O 1
ATOM 697 N N . GLN A 1 86 ? 11.616 -2.834 17.838 1.00 66.00 86 GLN A N 1
ATOM 698 C CA . GLN A 1 86 ? 12.902 -2.650 17.166 1.00 66.00 86 GLN A CA 1
ATOM 699 C C . GLN A 1 86 ? 13.502 -1.263 17.441 1.00 66.00 86 GLN A C 1
ATOM 701 O O . GLN A 1 86 ? 12.816 -0.247 17.364 1.00 66.00 86 GLN A O 1
ATOM 706 N N . LYS A 1 87 ? 14.818 -1.198 17.698 1.00 65.69 87 LYS A N 1
ATOM 707 C CA . LYS A 1 87 ? 15.561 0.073 17.719 1.00 65.69 87 LYS A CA 1
ATOM 708 C C . LYS A 1 87 ? 15.642 0.632 16.294 1.00 65.69 87 LYS A C 1
ATOM 710 O O . LYS A 1 87 ? 16.357 0.094 15.451 1.00 65.69 87 LYS A O 1
ATOM 715 N N . ILE A 1 88 ? 14.905 1.707 16.021 1.00 65.94 88 ILE A N 1
ATOM 716 C CA . ILE A 1 88 ? 14.850 2.336 14.696 1.00 65.94 88 ILE A CA 1
ATOM 717 C C . ILE A 1 88 ? 16.078 3.239 14.515 1.00 65.94 88 ILE A C 1
ATOM 719 O O . ILE A 1 88 ? 16.217 4.240 15.209 1.00 65.94 88 ILE A O 1
ATOM 723 N N . ALA A 1 89 ? 16.957 2.909 13.564 1.00 63.97 89 ALA A N 1
ATOM 724 C CA . ALA A 1 89 ? 18.163 3.698 13.272 1.00 63.97 89 ALA A CA 1
ATOM 725 C C . ALA A 1 89 ? 18.023 4.647 12.061 1.00 63.97 89 ALA A C 1
ATOM 727 O O . ALA A 1 89 ? 18.854 5.529 11.870 1.00 63.97 89 ALA A O 1
ATOM 728 N N . ASN A 1 90 ? 17.001 4.474 11.210 1.00 80.75 90 ASN A N 1
ATOM 729 C CA . ASN A 1 90 ? 16.895 5.175 9.923 1.00 80.75 90 ASN A CA 1
ATOM 730 C C . ASN A 1 90 ? 15.791 6.247 9.937 1.00 80.75 90 ASN A C 1
ATOM 732 O O . ASN A 1 90 ? 14.624 5.919 10.144 1.00 80.75 90 ASN A O 1
ATOM 736 N N . ALA A 1 91 ? 16.140 7.501 9.625 1.00 83.88 91 ALA A N 1
ATOM 737 C CA . ALA A 1 91 ? 15.213 8.640 9.584 1.00 83.88 91 ALA A CA 1
ATOM 738 C C . ALA A 1 91 ? 13.980 8.408 8.692 1.00 83.88 91 ALA A C 1
ATOM 740 O O . ALA A 1 91 ? 12.874 8.834 9.016 1.00 83.88 91 ALA A O 1
ATOM 741 N N . MET A 1 92 ? 14.137 7.678 7.586 1.00 84.38 92 MET A N 1
ATOM 742 C CA . MET A 1 92 ? 13.016 7.368 6.701 1.00 84.38 92 MET A CA 1
ATOM 743 C C . MET A 1 92 ? 12.003 6.426 7.363 1.00 84.38 92 MET A C 1
ATOM 745 O O . MET A 1 92 ? 10.800 6.604 7.190 1.00 84.38 92 MET A O 1
ATOM 749 N N . LEU A 1 93 ? 12.484 5.446 8.138 1.00 82.88 93 LEU A N 1
ATOM 750 C CA . LEU A 1 93 ? 11.612 4.562 8.908 1.00 82.88 93 LEU A CA 1
ATOM 751 C C . LEU A 1 93 ? 10.902 5.350 10.007 1.00 82.88 93 LEU A C 1
ATOM 753 O O . LEU A 1 93 ? 9.702 5.180 10.156 1.00 82.88 93 LEU A O 1
ATOM 757 N N . ILE A 1 94 ? 11.592 6.267 10.695 1.00 85.25 94 ILE A N 1
ATOM 758 C CA . ILE A 1 94 ? 10.976 7.135 11.715 1.00 85.25 94 ILE A CA 1
ATOM 759 C C . ILE A 1 94 ? 9.767 7.888 11.136 1.00 85.25 94 ILE A C 1
ATOM 761 O O . ILE A 1 94 ? 8.695 7.853 11.728 1.00 85.25 94 ILE A O 1
ATOM 765 N N . ASN A 1 95 ? 9.889 8.471 9.939 1.00 87.69 95 ASN A N 1
ATOM 766 C CA . ASN A 1 95 ? 8.768 9.162 9.284 1.00 87.69 95 ASN A CA 1
ATOM 767 C C . ASN A 1 95 ? 7.594 8.229 8.941 1.00 87.69 95 ASN A C 1
ATOM 769 O O . ASN A 1 95 ? 6.429 8.630 8.961 1.00 87.69 95 ASN A O 1
ATOM 773 N N . TRP A 1 96 ? 7.886 6.980 8.578 1.00 88.44 96 TRP A N 1
ATOM 774 C CA . TRP A 1 96 ? 6.855 5.976 8.317 1.00 88.44 96 TRP A CA 1
ATOM 775 C C . TRP A 1 96 ? 6.158 5.549 9.605 1.00 88.44 96 TRP A C 1
ATOM 777 O O . TRP A 1 96 ? 4.937 5.445 9.621 1.00 88.44 96 TRP A O 1
ATOM 787 N N . PHE A 1 97 ? 6.915 5.380 10.685 1.00 85.50 97 PHE A N 1
ATOM 788 C CA . PHE A 1 97 ? 6.394 5.097 12.016 1.00 85.50 97 PHE A CA 1
ATOM 789 C C . PHE A 1 97 ? 5.516 6.217 12.554 1.00 85.50 97 PHE A C 1
ATOM 791 O O . PHE A 1 97 ? 4.428 5.934 13.043 1.00 85.50 97 PHE A O 1
ATOM 798 N N . ASP A 1 98 ? 5.942 7.469 12.406 1.00 86.75 98 ASP A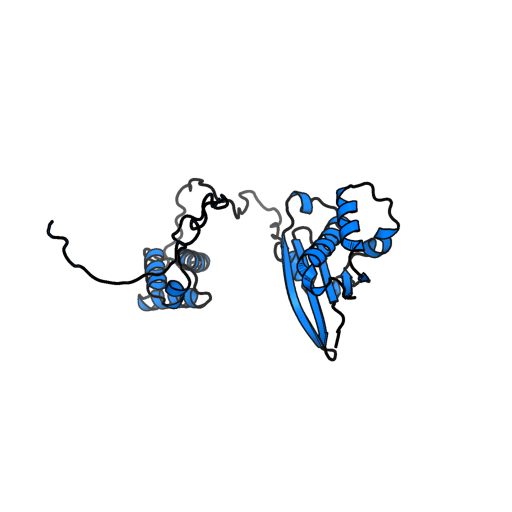 N 1
ATOM 799 C CA . ASP A 1 98 ? 5.121 8.625 12.761 1.00 86.75 98 ASP A CA 1
ATOM 800 C C . ASP A 1 98 ? 3.787 8.592 12.008 1.00 86.75 98 ASP A C 1
ATOM 802 O O . ASP A 1 98 ? 2.727 8.714 12.611 1.00 86.75 98 ASP A O 1
ATOM 806 N N . THR A 1 99 ? 3.821 8.279 10.706 1.00 88.75 99 THR A N 1
ATOM 807 C CA . THR A 1 99 ? 2.591 8.110 9.921 1.00 88.75 99 THR A CA 1
ATOM 808 C C . THR A 1 99 ? 1.716 6.986 10.480 1.00 88.75 99 THR A C 1
ATOM 810 O O . THR A 1 99 ? 0.510 7.168 10.554 1.00 88.75 99 THR A O 1
ATOM 813 N N . LEU A 1 100 ? 2.282 5.836 10.864 1.00 87.56 100 LEU A N 1
ATOM 814 C CA . LEU A 1 100 ? 1.522 4.703 11.413 1.00 87.56 100 LEU A CA 1
ATOM 815 C C . LEU A 1 100 ? 0.865 5.056 12.751 1.00 87.56 100 LEU A C 1
ATOM 817 O O . LEU A 1 100 ? -0.302 4.740 12.949 1.00 87.56 100 LEU A O 1
ATOM 821 N N . LEU A 1 101 ? 1.594 5.736 13.640 1.00 87.06 101 LEU A N 1
ATOM 822 C CA . LEU A 1 101 ? 1.130 6.098 14.984 1.00 87.06 101 LEU A CA 1
ATOM 823 C C . LEU A 1 101 ? -0.063 7.059 14.979 1.00 87.06 101 LEU A C 1
ATOM 825 O O . LEU A 1 101 ? -0.797 7.123 15.960 1.00 87.06 101 LEU A O 1
ATOM 829 N N . GLN A 1 102 ? -0.277 7.787 13.883 1.00 89.31 102 GLN A N 1
ATOM 830 C CA . GLN A 1 102 ? -1.428 8.675 13.743 1.00 89.31 102 GLN A CA 1
ATOM 831 C C . GLN A 1 102 ? -2.755 7.926 13.492 1.00 89.31 102 GLN A C 1
ATOM 833 O O . GLN A 1 102 ? -3.817 8.546 13.551 1.00 89.31 102 GLN A O 1
ATOM 838 N N . TYR A 1 103 ? -2.726 6.619 13.202 1.00 89.81 103 TYR A N 1
ATOM 839 C CA . TYR A 1 103 ? -3.920 5.819 12.914 1.00 89.81 103 TYR A CA 1
ATOM 840 C C . TYR A 1 103 ? -4.167 4.750 13.981 1.00 89.81 103 TYR A C 1
ATOM 842 O O . TYR A 1 103 ? -3.235 4.160 14.520 1.00 89.81 103 TYR A O 1
ATOM 850 N N . ASP A 1 104 ? -5.442 4.440 14.216 1.00 88.00 104 ASP A N 1
ATOM 851 C CA . ASP A 1 104 ? -5.870 3.373 15.123 1.00 88.00 104 ASP A CA 1
ATOM 852 C C . ASP A 1 104 ? -6.275 2.125 14.325 1.00 88.00 104 ASP A C 1
ATOM 854 O O . ASP A 1 104 ? -7.328 2.088 13.675 1.00 88.00 104 ASP A O 1
ATOM 858 N N . PHE A 1 105 ? -5.418 1.101 14.334 1.00 89.44 105 PHE A N 1
ATOM 859 C CA . PHE A 1 105 ? -5.654 -0.130 13.589 1.00 89.44 105 PHE A CA 1
ATOM 860 C C . PHE A 1 105 ? -5.166 -1.388 14.286 1.00 89.44 105 PHE A C 1
ATOM 862 O O . PHE A 1 105 ? -4.191 -1.401 15.035 1.00 89.44 105 PHE A O 1
ATOM 869 N N . LYS A 1 106 ? -5.837 -2.495 13.960 1.00 88.44 106 LYS A N 1
ATOM 870 C CA . LYS A 1 106 ? -5.414 -3.839 14.344 1.00 88.44 106 LYS A CA 1
ATOM 871 C C . LYS A 1 106 ? -4.705 -4.509 13.175 1.00 88.44 106 LYS A C 1
ATOM 873 O O . LYS A 1 106 ? -5.299 -4.667 12.112 1.00 88.44 106 LYS A O 1
ATOM 878 N N . VAL A 1 107 ? -3.472 -4.954 13.391 1.00 86.94 107 VAL A N 1
ATOM 879 C CA . VAL A 1 107 ? -2.741 -5.782 12.423 1.00 86.94 107 VAL A CA 1
ATOM 880 C C . VAL A 1 107 ? -3.186 -7.233 12.565 1.00 86.94 107 VAL A C 1
ATOM 882 O O . VAL A 1 107 ? -3.183 -7.787 13.665 1.00 86.94 107 VAL A O 1
ATOM 885 N N . VAL A 1 108 ? -3.564 -7.854 11.453 1.00 86.62 108 VAL A N 1
ATOM 886 C CA . VAL A 1 108 ? -3.854 -9.283 11.365 1.00 86.62 108 VAL A CA 1
ATOM 887 C C . VAL A 1 108 ? -3.037 -9.861 10.222 1.00 86.62 108 VAL A C 1
ATOM 889 O O . VAL A 1 108 ? -3.156 -9.435 9.077 1.00 86.62 108 VAL A O 1
ATOM 892 N N . HIS A 1 109 ? -2.209 -10.847 10.544 1.00 83.06 109 HIS A N 1
ATOM 893 C CA . HIS A 1 109 ? -1.436 -11.557 9.541 1.00 83.06 109 HIS A CA 1
ATOM 894 C C . HIS A 1 109 ? -2.329 -12.561 8.799 1.00 83.06 109 HIS A C 1
ATOM 896 O O . HIS A 1 109 ? -2.879 -13.457 9.448 1.00 83.06 109 HIS A O 1
ATOM 902 N N . LEU A 1 110 ? -2.438 -12.451 7.471 1.00 75.12 110 LEU A N 1
ATOM 903 C CA . LEU A 1 110 ? -2.975 -13.530 6.634 1.00 75.12 110 LEU A CA 1
ATOM 904 C C . LEU A 1 110 ? -1.843 -14.223 5.884 1.00 75.12 110 LEU A C 1
ATOM 906 O O . LEU A 1 110 ? -0.982 -13.544 5.334 1.00 75.12 110 LEU A O 1
ATOM 910 N N . PRO A 1 111 ? -1.841 -15.563 5.824 1.00 71.00 111 PRO A N 1
ATOM 911 C CA . PRO A 1 111 ? -0.942 -16.266 4.922 1.00 71.00 111 PRO A CA 1
ATOM 912 C C . PRO A 1 111 ? -1.239 -15.845 3.474 1.00 71.00 111 PRO A C 1
ATOM 914 O O . PRO A 1 111 ? -2.401 -15.696 3.101 1.00 71.00 111 PRO A O 1
ATOM 917 N N . GLY A 1 112 ? -0.197 -15.675 2.653 1.00 60.91 112 GLY A N 1
ATOM 918 C CA . GLY A 1 112 ? -0.323 -15.154 1.281 1.00 60.91 112 GLY A CA 1
ATOM 919 C C . GLY A 1 112 ? -1.318 -15.911 0.389 1.00 60.91 112 GLY A C 1
ATOM 920 O O . GLY A 1 112 ? -1.913 -15.316 -0.502 1.00 60.91 112 GLY A O 1
ATOM 921 N N . VAL A 1 113 ? -1.589 -17.187 0.691 1.00 57.75 113 VAL A N 1
ATOM 922 C CA . VAL A 1 113 ? -2.600 -18.019 0.008 1.00 57.75 113 VAL A CA 1
ATOM 923 C C . VAL A 1 113 ? -4.011 -17.418 0.092 1.00 57.75 113 VAL A C 1
ATOM 925 O O . VAL A 1 113 ? -4.782 -17.530 -0.856 1.00 57.75 113 VAL A O 1
ATOM 928 N N . ASP A 1 114 ? -4.330 -16.721 1.184 1.00 61.78 114 ASP A N 1
ATOM 929 C CA . ASP A 1 114 ? -5.626 -16.063 1.382 1.00 61.78 114 ASP A CA 1
ATOM 930 C C . ASP A 1 114 ? -5.631 -14.600 0.887 1.00 61.78 114 ASP A C 1
ATOM 932 O O . ASP A 1 114 ? -6.681 -13.954 0.848 1.00 61.78 114 ASP A O 1
ATOM 936 N N . ASN A 1 115 ? -4.471 -14.061 0.482 1.00 69.06 115 ASN A N 1
ATOM 937 C CA . ASN A 1 115 ? -4.278 -12.667 0.062 1.00 69.06 115 ASN A CA 1
ATOM 938 C C . ASN A 1 115 ? -4.227 -12.506 -1.471 1.00 69.06 115 ASN A C 1
ATOM 940 O O . ASN A 1 115 ? -3.461 -11.706 -2.005 1.00 69.06 115 ASN A O 1
ATOM 944 N N . ILE A 1 116 ? -5.065 -13.260 -2.188 1.00 71.19 116 ILE A N 1
ATOM 945 C CA . ILE A 1 116 ? -5.008 -13.404 -3.656 1.00 71.19 116 ILE A CA 1
ATOM 946 C C . ILE A 1 116 ? -5.147 -12.061 -4.383 1.00 71.19 116 ILE A C 1
ATOM 948 O O . ILE A 1 116 ? -4.433 -11.791 -5.347 1.00 71.19 116 ILE A O 1
ATOM 952 N N . LEU A 1 117 ? -6.085 -11.210 -3.955 1.00 77.56 117 LEU A N 1
ATOM 953 C CA . LEU A 1 117 ? -6.382 -9.981 -4.691 1.00 77.56 117 LEU A CA 1
ATOM 954 C C . LEU A 1 117 ? -5.251 -8.943 -4.568 1.00 77.56 117 LEU A C 1
ATOM 956 O O . LEU A 1 117 ? -4.821 -8.440 -5.607 1.00 77.56 117 LEU A O 1
ATOM 960 N N . PRO A 1 118 ? -4.736 -8.605 -3.366 1.00 74.75 118 PRO A N 1
ATOM 961 C CA . PRO A 1 118 ? -3.584 -7.714 -3.261 1.00 74.75 118 PRO A CA 1
ATOM 962 C C . PRO A 1 118 ? -2.316 -8.278 -3.912 1.00 74.75 118 PRO A C 1
ATOM 964 O O . PRO A 1 118 ? -1.619 -7.505 -4.563 1.00 74.75 118 PRO A O 1
ATOM 967 N N . ASP A 1 119 ? -2.063 -9.589 -3.812 1.00 80.69 119 ASP A N 1
ATOM 968 C CA . ASP A 1 119 ? -0.931 -10.251 -4.482 1.00 80.69 119 ASP A CA 1
ATOM 969 C C . ASP A 1 119 ? -1.030 -10.125 -6.010 1.00 80.69 119 ASP A C 1
ATOM 971 O O . ASP A 1 119 ? -0.108 -9.652 -6.672 1.00 80.69 119 ASP A O 1
ATOM 975 N N . THR A 1 120 ? -2.209 -10.382 -6.584 1.00 79.50 120 THR A N 1
ATOM 976 C CA . THR A 1 120 ? -2.429 -10.176 -8.025 1.00 79.50 120 THR A CA 1
ATOM 977 C C . THR A 1 120 ? -2.150 -8.722 -8.427 1.00 79.50 120 THR A C 1
ATOM 979 O O . THR A 1 120 ? -1.507 -8.466 -9.444 1.00 79.50 120 THR A O 1
ATOM 982 N N . LEU A 1 121 ? -2.599 -7.750 -7.621 1.00 78.81 121 LEU A N 1
ATOM 983 C CA . LEU A 1 121 ? -2.382 -6.323 -7.880 1.00 78.81 121 LEU A CA 1
ATOM 984 C C . LEU A 1 121 ? -0.906 -5.919 -7.788 1.00 78.81 121 LEU A C 1
ATOM 986 O O . LEU A 1 121 ? -0.453 -5.088 -8.578 1.00 78.81 121 LEU A O 1
ATOM 990 N N . SER A 1 122 ? -0.158 -6.472 -6.833 1.00 77.88 122 SER A N 1
ATOM 991 C CA . SER A 1 122 ? 1.263 -6.169 -6.652 1.00 77.88 122 SER A CA 1
ATOM 992 C C . SER A 1 122 ? 2.113 -6.759 -7.787 1.00 77.88 122 SER A C 1
ATOM 994 O O . SER A 1 122 ? 3.145 -6.180 -8.145 1.00 77.88 122 SER A O 1
ATOM 996 N N . ARG A 1 123 ? 1.647 -7.851 -8.407 1.00 79.81 123 ARG A N 1
ATOM 997 C CA . ARG A 1 123 ? 2.295 -8.546 -9.531 1.00 79.81 123 ARG A CA 1
ATOM 998 C C . ARG A 1 123 ? 1.891 -8.065 -10.920 1.00 79.81 123 ARG A C 1
ATOM 1000 O O . ARG A 1 123 ? 2.533 -8.455 -11.887 1.00 79.81 123 ARG A O 1
ATOM 1007 N N . LEU A 1 124 ? 0.920 -7.155 -11.053 1.00 74.19 124 LEU A N 1
ATOM 1008 C CA . LEU A 1 124 ? 0.477 -6.610 -12.356 1.00 74.19 124 LEU A CA 1
ATOM 1009 C C . LEU A 1 124 ? 1.605 -6.046 -13.236 1.00 74.19 124 LEU A C 1
ATOM 1011 O O . LEU A 1 124 ? 1.422 -5.858 -14.437 1.00 74.19 124 LEU A O 1
ATOM 1015 N N . TYR A 1 125 ? 2.743 -5.717 -12.629 1.00 66.19 125 TYR A N 1
ATOM 1016 C CA . TYR A 1 125 ? 3.893 -5.128 -13.298 1.00 66.19 125 TYR A CA 1
ATOM 1017 C C . TYR A 1 125 ? 5.128 -6.033 -13.291 1.00 66.19 125 TYR A C 1
ATOM 1019 O O . TYR A 1 125 ? 6.195 -5.560 -13.684 1.00 66.19 125 TYR A O 1
ATOM 1027 N N . GLU A 1 126 ? 5.019 -7.285 -12.831 1.00 61.59 126 GLU A N 1
ATOM 1028 C CA . GLU A 1 126 ? 6.080 -8.280 -12.999 1.00 61.59 126 GLU A CA 1
ATOM 1029 C C . GLU A 1 126 ? 6.250 -8.529 -14.500 1.00 61.59 126 GLU A C 1
ATOM 1031 O O . GLU A 1 126 ? 5.380 -9.067 -15.177 1.00 61.59 126 GLU A O 1
ATOM 1036 N N . ILE A 1 127 ? 7.357 -8.026 -15.042 1.00 51.28 127 ILE A N 1
ATOM 1037 C CA . ILE A 1 127 ? 7.810 -8.394 -16.375 1.00 51.28 127 ILE A CA 1
ATOM 1038 C C . ILE A 1 127 ? 8.407 -9.782 -16.180 1.00 51.28 127 ILE A C 1
ATOM 1040 O O . ILE A 1 127 ? 9.359 -9.915 -15.413 1.00 51.28 127 ILE A O 1
ATOM 1044 N N . GLU A 1 128 ? 7.821 -10.803 -16.803 1.00 41.66 128 GLU A N 1
ATOM 1045 C CA . GLU A 1 128 ? 8.474 -12.102 -16.931 1.00 41.66 128 GLU A CA 1
ATOM 1046 C C . GLU A 1 128 ? 9.835 -11.854 -17.586 1.00 41.66 128 GLU A C 1
ATOM 1048 O O . GLU A 1 128 ? 9.905 -11.431 -18.741 1.00 41.66 128 GLU A O 1
ATOM 1053 N N . ASP A 1 129 ? 10.920 -12.041 -16.836 1.00 37.44 129 ASP A N 1
ATOM 1054 C CA . ASP A 1 129 ? 12.236 -12.152 -17.445 1.00 37.44 129 ASP A CA 1
ATOM 1055 C C . ASP A 1 129 ? 12.199 -13.447 -18.277 1.00 37.44 129 ASP A C 1
ATOM 1057 O O . ASP A 1 129 ? 12.032 -14.526 -17.696 1.00 37.44 129 ASP A O 1
ATOM 1061 N N . PRO A 1 130 ? 12.299 -13.395 -19.621 1.00 39.62 130 PRO A N 1
ATOM 1062 C CA . PRO A 1 130 ? 12.425 -14.614 -20.397 1.00 39.62 130 PRO A CA 1
ATOM 1063 C C . PRO A 1 130 ? 13.713 -15.300 -19.947 1.00 39.62 130 PRO A C 1
ATOM 1065 O O . PRO A 1 130 ? 14.777 -14.678 -19.876 1.00 39.62 130 PRO A O 1
ATOM 1068 N N . VAL A 1 131 ? 13.605 -16.581 -19.602 1.00 39.00 131 VAL A N 1
ATOM 1069 C CA . VAL A 1 131 ? 14.756 -17.436 -19.317 1.00 39.00 131 VAL A CA 1
ATOM 1070 C C . VAL A 1 131 ? 15.754 -17.265 -20.465 1.00 39.00 131 VAL A C 1
ATOM 1072 O O . VAL A 1 131 ? 15.395 -17.424 -21.628 1.00 39.00 131 VAL A O 1
ATOM 1075 N N . ASN A 1 132 ? 16.978 -16.860 -20.117 1.00 38.34 132 ASN A N 1
ATOM 1076 C CA . ASN A 1 132 ? 18.098 -16.635 -21.026 1.00 38.34 132 ASN A CA 1
ATOM 1077 C C . ASN A 1 132 ? 18.249 -17.782 -22.034 1.00 38.34 132 ASN A C 1
ATOM 1079 O O . ASN A 1 132 ? 18.852 -18.793 -21.694 1.00 38.34 132 ASN A O 1
ATOM 1083 N N . GLU A 1 133 ? 17.855 -17.559 -23.286 1.00 38.34 133 GLU A N 1
ATOM 1084 C CA . GLU A 1 133 ? 18.612 -18.047 -24.434 1.00 38.34 133 GLU A CA 1
ATOM 1085 C C . GLU A 1 133 ? 18.728 -16.927 -25.477 1.00 38.34 133 GLU A C 1
ATOM 1087 O O . GLU A 1 133 ? 17.769 -16.534 -26.132 1.00 38.34 133 GLU A O 1
ATOM 1092 N N . LEU A 1 134 ? 19.965 -16.426 -25.579 1.00 37.78 134 LEU A N 1
ATOM 1093 C CA . LEU A 1 134 ? 20.554 -15.700 -26.706 1.00 37.78 134 LEU A CA 1
ATOM 1094 C C . LEU A 1 134 ? 20.028 -14.277 -26.984 1.00 37.78 134 LEU A C 1
ATOM 1096 O O . LEU A 1 134 ? 19.277 -14.020 -27.911 1.00 37.78 134 LEU A O 1
ATOM 1100 N N . GLY A 1 135 ? 20.579 -13.340 -26.203 1.00 36.34 135 GLY A N 1
ATOM 1101 C CA . GLY A 1 135 ? 21.207 -12.105 -26.692 1.00 36.34 135 GLY A CA 1
ATOM 1102 C C . GLY A 1 135 ? 20.411 -11.188 -27.626 1.00 36.34 135 GLY A C 1
ATOM 1103 O O . GLY A 1 135 ? 20.425 -11.377 -28.835 1.00 36.34 135 GLY A O 1
ATOM 1104 N N . GLY A 1 136 ? 19.905 -10.078 -27.079 1.00 33.38 136 GLY A N 1
ATOM 1105 C CA . GLY A 1 136 ? 19.588 -8.878 -27.862 1.00 33.38 136 GLY A CA 1
ATOM 1106 C C . GLY A 1 136 ? 18.284 -8.186 -27.472 1.00 33.38 136 GLY A C 1
ATOM 1107 O O . GLY A 1 136 ? 17.206 -8.674 -27.766 1.00 33.38 136 GLY A O 1
ATOM 1108 N N . ASP A 1 137 ? 18.440 -7.004 -26.875 1.00 34.25 137 ASP A N 1
ATOM 1109 C CA . ASP A 1 137 ? 17.491 -5.889 -26.765 1.00 34.25 137 ASP A CA 1
ATOM 1110 C C . ASP A 1 137 ? 16.284 -5.947 -25.800 1.00 34.25 137 ASP A C 1
ATOM 1112 O O . ASP A 1 137 ? 15.330 -6.711 -25.896 1.00 34.25 137 ASP A O 1
ATOM 1116 N N . LYS A 1 138 ? 16.347 -5.013 -24.839 1.00 33.88 138 LYS A N 1
ATOM 1117 C CA . LYS A 1 138 ? 15.419 -4.766 -23.725 1.00 33.88 138 LYS A CA 1
ATOM 1118 C C . LYS A 1 138 ? 14.142 -4.052 -24.202 1.00 33.88 138 LYS A C 1
ATOM 1120 O O . LYS A 1 138 ? 14.259 -3.074 -24.945 1.00 33.88 138 LYS A O 1
ATOM 1125 N N . PRO A 1 139 ? 12.942 -4.374 -23.680 1.00 36.91 139 PRO A N 1
ATOM 1126 C CA . PRO A 1 139 ? 11.744 -3.597 -23.973 1.00 36.91 139 PRO A CA 1
ATOM 1127 C C . PRO A 1 139 ? 11.696 -2.312 -23.129 1.00 36.91 139 PRO A C 1
ATOM 1129 O O . PRO A 1 139 ? 11.637 -2.324 -21.899 1.00 36.91 139 PRO A O 1
ATOM 1132 N N . HIS A 1 140 ? 11.720 -1.173 -23.818 1.00 36.22 140 HIS A N 1
ATOM 1133 C CA . HIS A 1 140 ? 11.598 0.170 -23.260 1.00 36.22 140 HIS A CA 1
ATOM 1134 C C . HIS A 1 140 ? 10.132 0.633 -23.292 1.00 36.22 140 HIS A C 1
ATOM 1136 O O . HIS A 1 140 ? 9.551 0.756 -24.362 1.00 36.22 140 HIS A O 1
ATOM 1142 N N . LEU A 1 141 ? 9.570 1.023 -22.143 1.00 36.62 141 LEU A N 1
ATOM 1143 C CA . LEU A 1 141 ? 8.424 1.943 -22.014 1.00 36.62 141 LEU A CA 1
ATOM 1144 C C . LEU A 1 141 ? 8.641 2.739 -20.711 1.00 36.62 141 LEU A C 1
ATOM 1146 O O . LEU A 1 141 ? 8.835 2.132 -19.668 1.00 36.62 141 LEU A O 1
ATOM 1150 N N . LEU A 1 142 ? 8.697 4.068 -20.621 1.00 36.75 142 LEU A N 1
ATOM 1151 C CA . LEU A 1 142 ? 8.436 5.207 -21.500 1.00 36.75 142 LEU A CA 1
ATOM 1152 C C . LEU A 1 142 ? 9.342 6.350 -21.008 1.00 36.75 142 LEU A C 1
ATOM 1154 O O . LEU A 1 142 ? 9.406 6.586 -19.804 1.00 36.75 142 LEU A O 1
ATOM 1158 N N . ASN A 1 143 ? 9.973 7.101 -21.908 1.00 31.28 143 ASN A N 1
ATOM 1159 C CA . ASN A 1 143 ? 10.382 8.473 -21.618 1.00 31.28 143 ASN A CA 1
ATOM 1160 C C . ASN A 1 143 ? 10.104 9.340 -22.842 1.00 31.28 143 ASN A C 1
ATOM 1162 O O . ASN A 1 143 ? 10.517 9.042 -23.958 1.00 31.28 143 ASN A O 1
ATOM 1166 N N . ARG A 1 144 ? 9.377 10.428 -22.596 1.00 43.62 144 ARG A N 1
ATOM 1167 C CA . ARG A 1 144 ? 9.318 11.595 -23.468 1.00 43.62 144 ARG A CA 1
ATOM 1168 C C . ARG A 1 144 ? 10.746 12.095 -23.710 1.00 43.62 144 ARG A C 1
ATOM 1170 O O . ARG A 1 144 ? 11.331 12.638 -22.783 1.00 43.62 144 ARG A O 1
ATOM 1177 N N . ALA A 1 145 ? 11.273 11.917 -24.916 1.00 32.31 145 ALA A N 1
ATOM 1178 C CA . ALA A 1 145 ? 12.196 12.817 -25.620 1.00 32.31 145 ALA A CA 1
ATOM 1179 C C . ALA A 1 145 ? 12.740 12.097 -26.866 1.00 32.31 145 ALA A C 1
ATOM 1181 O O . ALA A 1 145 ? 12.999 10.900 -26.836 1.00 32.31 145 ALA A O 1
ATOM 1182 N N . ALA A 1 146 ? 12.857 12.845 -27.961 1.00 41.91 146 ALA A N 1
ATOM 1183 C CA . ALA A 1 146 ? 13.255 12.417 -29.298 1.00 41.91 146 ALA A CA 1
ATOM 1184 C C . ALA A 1 146 ? 14.437 11.427 -29.351 1.00 41.91 146 ALA A C 1
ATOM 1186 O O . ALA A 1 146 ? 15.528 11.759 -28.900 1.00 41.91 146 ALA A O 1
ATOM 1187 N N . VAL A 1 147 ? 14.252 10.279 -30.016 1.00 30.58 147 VAL A N 1
ATOM 1188 C CA . VAL A 1 147 ? 15.349 9.451 -30.549 1.00 30.58 147 VAL A CA 1
ATOM 1189 C C . VAL A 1 147 ? 14.924 8.869 -31.905 1.00 30.58 147 VAL A C 1
ATOM 1191 O O . VAL A 1 147 ? 13.799 8.401 -32.065 1.00 30.58 147 VAL A O 1
ATOM 1194 N N . LYS A 1 148 ? 15.817 8.981 -32.897 1.00 39.28 148 LYS A N 1
ATOM 1195 C CA . LYS A 1 148 ? 15.657 8.556 -34.300 1.00 39.28 148 LYS A CA 1
ATOM 1196 C C . LYS A 1 148 ? 15.402 7.043 -34.415 1.00 39.28 148 LYS A C 1
ATOM 1198 O O . LYS A 1 148 ? 16.076 6.264 -33.750 1.00 39.28 148 LYS A O 1
ATOM 1203 N N . LEU A 1 149 ? 14.480 6.650 -35.297 1.00 30.12 149 LEU A N 1
ATOM 1204 C CA . LEU A 1 149 ? 14.239 5.256 -35.702 1.00 30.12 149 LEU A CA 1
ATOM 1205 C C . LEU A 1 149 ? 15.308 4.802 -36.719 1.00 30.12 149 LEU A C 1
ATOM 1207 O O . LEU A 1 149 ? 15.507 5.523 -37.701 1.00 30.12 149 LEU A O 1
ATOM 1211 N N . PRO A 1 150 ? 15.963 3.638 -36.541 1.00 34.94 150 PRO A N 1
ATOM 1212 C CA . PRO A 1 150 ? 16.646 2.941 -37.621 1.00 34.94 150 PRO A CA 1
ATOM 1213 C C . PRO A 1 150 ? 15.660 2.122 -38.473 1.00 34.94 150 PRO A C 1
ATOM 1215 O O . PRO A 1 150 ? 14.515 1.882 -38.097 1.00 34.94 150 PRO A O 1
ATOM 1218 N N . SER A 1 151 ? 16.150 1.779 -39.657 1.00 43.41 151 SER A N 1
ATOM 1219 C CA . SER A 1 151 ? 15.497 1.350 -40.894 1.00 43.41 151 SER A CA 1
ATOM 1220 C C . SER A 1 151 ? 14.805 -0.018 -40.896 1.00 43.41 151 SER A C 1
ATOM 1222 O O . SER A 1 151 ? 15.336 -0.983 -40.369 1.00 43.41 151 SER A O 1
ATOM 1224 N N . GLU A 1 152 ? 13.670 -0.036 -41.608 1.00 47.91 152 GLU A N 1
ATOM 1225 C CA . GLU A 1 152 ? 13.092 -1.092 -42.463 1.00 47.91 152 GLU A CA 1
ATOM 1226 C C . GLU A 1 152 ? 13.309 -2.573 -42.101 1.00 47.91 152 GLU A C 1
ATOM 1228 O O . GLU A 1 152 ? 14.286 -3.173 -42.532 1.00 47.91 152 GLU A O 1
ATOM 1233 N N . ASP A 1 153 ? 12.279 -3.201 -41.518 1.00 38.09 153 ASP A N 1
ATOM 1234 C CA . ASP A 1 153 ? 12.062 -4.651 -41.620 1.00 38.09 153 ASP A CA 1
ATOM 1235 C C . ASP A 1 153 ? 10.765 -4.940 -42.393 1.00 38.09 153 ASP A C 1
ATOM 1237 O O . ASP A 1 153 ? 9.659 -4.535 -42.012 1.00 38.09 153 ASP A O 1
ATOM 1241 N N . LYS A 1 154 ? 10.930 -5.616 -43.534 1.00 47.78 154 LYS A N 1
ATOM 1242 C CA . LYS A 1 154 ? 9.880 -6.022 -44.474 1.00 47.78 154 LYS A CA 1
ATOM 1243 C C . LYS A 1 154 ? 9.144 -7.251 -43.925 1.00 47.78 154 LYS A C 1
ATOM 1245 O O . LYS A 1 154 ? 9.619 -8.368 -44.078 1.00 47.78 154 LYS A O 1
ATOM 1250 N N . GLY A 1 155 ? 7.983 -7.041 -43.304 1.00 40.00 155 GLY A N 1
ATOM 1251 C CA . GLY A 1 155 ? 6.995 -8.102 -43.061 1.00 40.00 155 GLY A CA 1
ATOM 1252 C C . GLY A 1 155 ? 6.142 -8.348 -44.310 1.00 40.00 155 GLY A C 1
ATOM 1253 O O . GLY A 1 155 ? 5.895 -7.406 -45.058 1.00 40.00 155 GLY A O 1
ATOM 1254 N N . GLU A 1 156 ? 5.757 -9.603 -44.539 1.00 42.88 156 GLU A N 1
ATOM 1255 C CA . GLU A 1 156 ? 5.147 -10.173 -45.753 1.00 42.88 156 GLU A CA 1
ATOM 1256 C C . GLU A 1 156 ? 3.670 -9.808 -45.982 1.00 42.88 156 GLU A C 1
ATOM 1258 O O . GLU A 1 156 ? 2.851 -9.878 -45.071 1.00 42.88 156 GLU A O 1
ATOM 1263 N N . TYR A 1 157 ? 3.327 -9.463 -47.230 1.00 43.97 157 TYR A N 1
ATOM 1264 C CA . TYR A 1 157 ? 2.017 -8.962 -47.682 1.00 43.97 157 TYR A CA 1
ATOM 1265 C C . TYR A 1 157 ? 0.901 -9.986 -47.423 1.00 43.97 157 TYR A C 1
ATOM 1267 O O . TYR A 1 157 ? 0.773 -10.952 -48.172 1.00 43.97 157 TYR A O 1
ATOM 1275 N N . MET A 1 158 ? 0.035 -9.765 -46.426 1.00 50.53 158 MET A N 1
ATOM 1276 C CA . MET A 1 158 ? -1.280 -10.417 -46.435 1.00 50.53 158 MET A CA 1
ATOM 1277 C C . MET A 1 158 ? -2.176 -9.686 -47.434 1.00 50.53 158 MET A C 1
ATOM 1279 O O . MET A 1 158 ? -2.328 -8.463 -47.388 1.00 50.53 158 MET A O 1
ATOM 1283 N N . THR A 1 159 ? -2.718 -10.453 -48.379 1.00 52.91 159 THR A N 1
ATOM 1284 C CA . THR A 1 159 ? -3.555 -9.983 -49.483 1.00 52.91 159 THR A CA 1
ATOM 1285 C C . THR A 1 159 ? -4.691 -9.103 -48.948 1.00 52.91 159 THR A C 1
ATOM 1287 O O . THR A 1 159 ? -5.325 -9.486 -47.964 1.00 52.91 159 THR A O 1
ATOM 1290 N N . PRO A 1 160 ? -4.942 -7.926 -49.550 1.00 55.16 160 PRO A N 1
ATOM 1291 C CA . PRO A 1 160 ? -5.888 -6.958 -49.014 1.00 55.16 160 PRO A CA 1
ATOM 1292 C C . PRO A 1 160 ? -7.286 -7.578 -48.822 1.00 55.16 160 PRO A C 1
ATOM 1294 O O . PRO A 1 160 ? -7.884 -7.981 -49.820 1.00 55.16 160 PRO A O 1
ATOM 1297 N N . PRO A 1 161 ? -7.835 -7.613 -47.590 1.00 63.12 161 PRO A N 1
ATOM 1298 C CA . PRO A 1 161 ? -9.233 -7.974 -47.353 1.00 63.12 161 PRO A CA 1
ATOM 1299 C C . PRO A 1 161 ? -10.1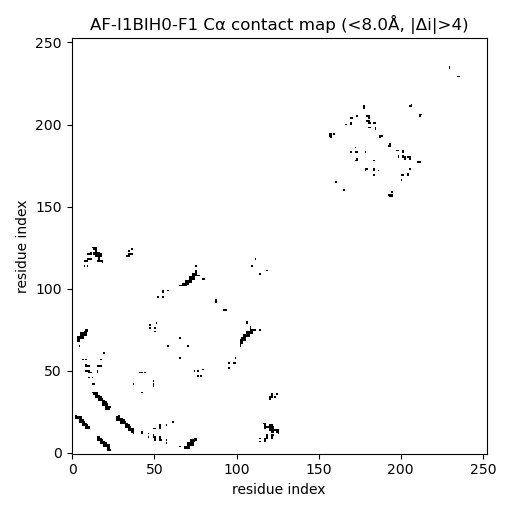64 -7.037 -48.131 1.00 63.12 161 PRO A C 1
ATOM 1301 O O . PRO A 1 161 ? -9.757 -5.920 -48.488 1.00 63.12 161 PRO A O 1
ATOM 1304 N N . ASP A 1 162 ? -11.394 -7.471 -48.392 1.00 69.69 162 ASP A N 1
ATOM 1305 C CA . ASP A 1 162 ? -12.397 -6.680 -49.112 1.00 69.69 162 ASP A CA 1
ATOM 1306 C C . ASP A 1 162 ? -12.580 -5.285 -48.459 1.00 69.69 162 ASP A C 1
ATOM 1308 O O . ASP A 1 162 ? -12.408 -5.153 -47.238 1.00 69.69 162 ASP A O 1
ATOM 1312 N N . PRO A 1 163 ? -12.868 -4.201 -49.214 1.00 71.25 163 PRO A N 1
ATOM 1313 C CA . PRO A 1 163 ? -12.997 -2.860 -48.640 1.00 71.25 163 PRO A CA 1
ATOM 1314 C C . PRO A 1 163 ? -13.995 -2.770 -47.476 1.00 71.25 163 PRO A C 1
ATOM 1316 O O . PRO A 1 163 ? -13.785 -1.976 -46.556 1.00 71.25 163 PRO A O 1
ATOM 1319 N N . GLU A 1 164 ? -15.043 -3.597 -47.473 1.00 72.94 164 GLU A N 1
ATOM 1320 C CA . GLU A 1 164 ? -16.006 -3.654 -46.371 1.00 72.94 164 GLU A CA 1
ATOM 1321 C C . GLU A 1 164 ? -15.441 -4.379 -45.137 1.00 72.94 164 GLU A C 1
ATOM 1323 O O . GLU A 1 164 ? -15.635 -3.936 -44.000 1.00 72.94 164 GLU A O 1
ATOM 1328 N N . GLU A 1 165 ? -14.641 -5.428 -45.332 1.00 75.12 165 GLU A N 1
ATOM 1329 C CA . GLU A 1 165 ? -13.962 -6.130 -44.238 1.00 75.12 165 GLU A CA 1
ATOM 1330 C C . GLU A 1 165 ? -12.939 -5.235 -43.529 1.00 75.12 165 GLU A C 1
ATOM 1332 O O . GLU A 1 165 ? -12.833 -5.268 -42.299 1.00 75.12 165 GLU A O 1
ATOM 1337 N N . ARG A 1 166 ? -12.227 -4.373 -44.269 1.00 82.75 166 ARG A N 1
ATOM 1338 C CA . ARG A 1 166 ? -11.278 -3.406 -43.682 1.00 82.75 166 ARG A CA 1
ATOM 1339 C C . ARG A 1 166 ? -11.971 -2.437 -42.736 1.00 82.75 166 ARG A C 1
ATOM 1341 O O . ARG A 1 166 ? -11.513 -2.243 -41.606 1.00 82.75 166 ARG A O 1
ATOM 1348 N N . LYS A 1 167 ? -13.109 -1.878 -43.162 1.00 82.06 167 LYS A N 1
ATOM 1349 C CA . LYS A 1 167 ? -13.926 -0.989 -42.325 1.00 82.06 167 LYS A CA 1
ATOM 1350 C C . LYS A 1 167 ? -14.414 -1.712 -41.076 1.00 82.06 167 LYS A C 1
ATOM 1352 O O . LYS A 1 167 ? -14.318 -1.159 -39.982 1.00 82.06 167 LYS A O 1
ATOM 1357 N N . LEU A 1 168 ? -14.881 -2.955 -41.214 1.00 82.62 168 LEU A N 1
ATOM 1358 C CA . LEU A 1 168 ? -15.371 -3.747 -40.088 1.00 82.62 168 LEU A CA 1
ATOM 1359 C C . LEU A 1 168 ? -14.264 -4.059 -39.070 1.00 82.62 168 LEU A C 1
ATOM 1361 O O . LEU A 1 168 ? -14.494 -3.964 -37.863 1.00 82.62 168 LEU A O 1
ATOM 1365 N N . LEU A 1 169 ? -13.058 -4.398 -39.533 1.00 83.31 169 LEU A N 1
ATOM 1366 C CA . LEU A 1 169 ? -11.902 -4.655 -38.670 1.00 83.31 169 LEU A CA 1
ATOM 1367 C C . LEU A 1 169 ? -11.487 -3.405 -37.889 1.00 83.31 169 LEU A C 1
ATOM 1369 O O . LEU A 1 169 ? -11.283 -3.477 -36.673 1.00 83.31 169 LEU A O 1
ATOM 1373 N N . LEU A 1 170 ? -11.414 -2.258 -38.567 1.00 84.50 170 LEU A N 1
ATOM 1374 C CA . LEU A 1 170 ? -11.120 -0.971 -37.940 1.00 84.50 170 LEU A CA 1
ATOM 1375 C C . LEU A 1 170 ? -12.195 -0.594 -36.913 1.00 84.50 170 LEU A C 1
ATOM 1377 O O . LEU A 1 170 ? -11.867 -0.231 -35.783 1.00 84.50 170 LEU A O 1
ATOM 1381 N N . LEU A 1 171 ? -13.472 -0.739 -37.274 1.00 84.19 171 LEU A N 1
ATOM 1382 C CA . LEU A 1 171 ? -14.607 -0.420 -36.412 1.00 84.19 171 LEU A CA 1
ATOM 1383 C C . LEU A 1 171 ? -14.658 -1.322 -35.175 1.00 84.19 171 LEU A C 1
ATOM 1385 O O . LEU A 1 171 ? -14.867 -0.835 -34.064 1.00 84.19 171 LEU A O 1
ATOM 1389 N N . ARG A 1 172 ? -14.407 -2.626 -35.339 1.00 85.62 172 ARG A N 1
ATOM 1390 C CA . ARG A 1 172 ? -14.366 -3.589 -34.232 1.00 85.62 172 ARG A CA 1
ATOM 1391 C C . ARG A 1 172 ? -13.301 -3.220 -33.208 1.00 85.62 172 ARG A C 1
ATOM 1393 O O . ARG A 1 172 ? -13.575 -3.269 -32.011 1.00 85.62 172 ARG A O 1
ATOM 1400 N N . GLU A 1 173 ? -12.091 -2.877 -33.647 1.00 84.00 173 GLU A N 1
ATOM 1401 C CA . GLU A 1 173 ? -11.048 -2.455 -32.710 1.00 84.00 173 GLU A CA 1
ATOM 1402 C C . GLU A 1 173 ? -11.353 -1.080 -32.121 1.00 84.00 173 GLU A C 1
ATOM 1404 O O . GLU A 1 173 ? -11.144 -0.880 -30.930 1.00 84.00 173 GLU A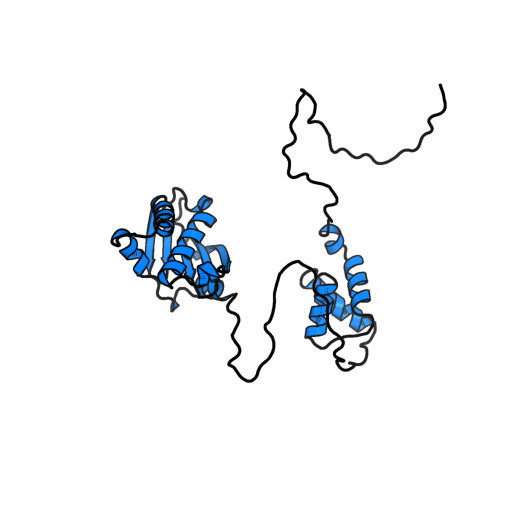 O 1
ATOM 1409 N N . HIS A 1 174 ? -11.927 -0.164 -32.898 1.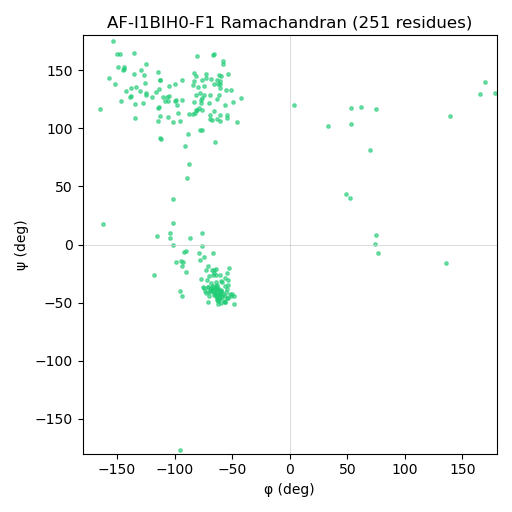00 84.81 174 HIS A N 1
ATOM 1410 C CA . HIS A 1 174 ? -12.301 1.157 -32.414 1.00 84.81 174 HIS A CA 1
ATOM 1411 C C . HIS A 1 174 ? -13.351 1.108 -31.290 1.00 84.81 174 HIS A C 1
ATOM 1413 O O . HIS A 1 174 ? -13.133 1.714 -30.244 1.00 84.81 174 HIS A O 1
ATOM 1419 N N . ILE A 1 175 ? -14.450 0.356 -31.447 1.00 83.25 175 ILE A N 1
ATOM 1420 C CA . ILE A 1 175 ? -15.562 0.316 -30.472 1.00 83.25 175 ILE A CA 1
ATOM 1421 C C . ILE A 1 175 ? -15.150 -0.312 -29.131 1.00 83.25 175 ILE A C 1
ATOM 1423 O O . ILE A 1 175 ? -15.707 0.045 -28.098 1.00 83.25 175 ILE A O 1
ATOM 1427 N N . LYS A 1 176 ? -14.143 -1.197 -29.101 1.00 81.19 176 LYS A N 1
ATOM 1428 C CA . LYS A 1 176 ? -13.685 -1.846 -27.854 1.00 81.19 176 LYS A CA 1
ATOM 1429 C C . LYS A 1 176 ? -13.273 -0.865 -26.756 1.00 81.19 176 LYS A C 1
ATOM 1431 O O . LYS A 1 176 ? -13.350 -1.211 -25.583 1.00 81.19 176 LYS A O 1
ATOM 1436 N N . GLY A 1 177 ? -12.805 0.323 -27.125 1.00 76.88 177 GLY A N 1
ATOM 1437 C CA . GLY A 1 177 ? -12.343 1.310 -26.151 1.00 76.88 177 GLY A CA 1
ATOM 1438 C C . GLY A 1 177 ? -12.249 2.730 -26.685 1.00 76.88 177 GLY A C 1
ATOM 1439 O O . GLY A 1 177 ? -11.531 3.535 -26.101 1.00 76.88 177 GLY A O 1
ATOM 1440 N N . HIS A 1 178 ? -12.906 3.032 -27.810 1.00 80.56 178 HIS A N 1
ATOM 1441 C CA . HIS A 1 178 ? -12.732 4.283 -28.553 1.00 80.56 178 HIS A CA 1
ATOM 1442 C C . HIS A 1 178 ? -11.253 4.611 -28.801 1.00 80.56 178 HIS A C 1
ATOM 1444 O O . HIS A 1 178 ? -10.792 5.739 -28.618 1.00 80.56 178 HIS A O 1
ATOM 1450 N N . PHE A 1 179 ? -10.486 3.590 -29.193 1.00 79.62 179 PHE A N 1
ATOM 1451 C CA . PHE A 1 179 ? -9.046 3.717 -29.367 1.00 79.62 179 PHE A CA 1
ATOM 1452 C C . PHE A 1 179 ? -8.707 4.712 -30.484 1.00 79.62 179 PHE A C 1
ATOM 1454 O O . PHE A 1 179 ? -9.373 4.765 -31.522 1.00 79.62 179 PHE A O 1
ATOM 1461 N N . GLY A 1 180 ? -7.645 5.493 -30.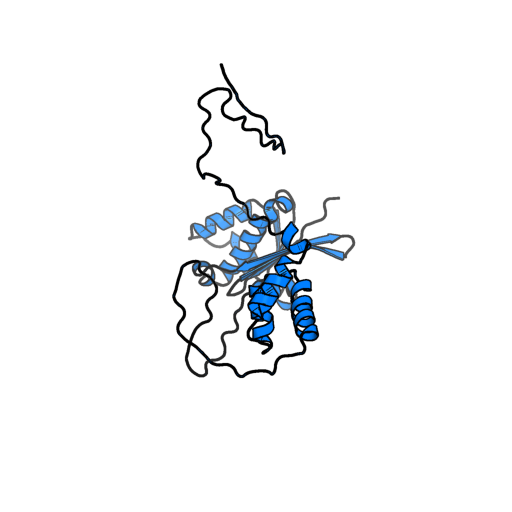264 1.00 80.06 180 GLY A N 1
ATOM 1462 C CA . GLY A 1 180 ? -7.090 6.397 -31.271 1.00 80.06 180 GLY A CA 1
ATOM 1463 C C . GLY A 1 180 ? -6.497 5.643 -32.465 1.00 80.06 180 GLY A C 1
ATOM 1464 O O . GLY A 1 180 ? -6.212 4.447 -32.383 1.00 80.06 180 GLY A O 1
ATOM 1465 N N . SER A 1 181 ? -6.266 6.353 -33.568 1.00 82.50 181 SER A N 1
ATOM 1466 C CA . SER A 1 181 ? -5.797 5.765 -34.831 1.00 82.50 181 SER A CA 1
ATOM 1467 C C . SER A 1 181 ? -4.497 4.963 -34.696 1.00 82.50 181 SER A C 1
ATOM 1469 O O . SER A 1 181 ? -4.400 3.866 -35.243 1.00 82.50 181 SER A O 1
ATOM 1471 N N . ASP A 1 182 ? -3.521 5.449 -33.922 1.00 81.75 182 ASP A N 1
ATOM 1472 C CA . ASP A 1 182 ? -2.260 4.728 -33.697 1.00 81.75 182 ASP A CA 1
ATOM 1473 C C . ASP A 1 182 ? -2.471 3.439 -32.882 1.00 81.75 182 ASP A C 1
ATOM 1475 O O . ASP A 1 182 ? -1.861 2.408 -33.165 1.00 81.75 182 ASP A O 1
ATOM 1479 N N . ALA A 1 183 ? -3.380 3.453 -31.905 1.00 81.50 183 ALA A N 1
ATOM 1480 C CA . ALA A 1 183 ? -3.695 2.270 -31.108 1.00 81.50 183 ALA A CA 1
ATOM 1481 C C . ALA A 1 183 ? -4.410 1.196 -31.944 1.00 81.50 183 ALA A C 1
ATOM 1483 O O . ALA A 1 183 ? -4.092 0.014 -31.808 1.00 81.50 183 ALA A O 1
ATOM 1484 N N . ILE A 1 184 ? -5.304 1.604 -32.853 1.00 84.06 184 ILE A N 1
ATOM 1485 C CA . ILE A 1 184 ? -5.947 0.709 -33.826 1.00 84.06 184 ILE A CA 1
ATOM 1486 C C . ILE A 1 184 ? -4.896 0.098 -34.767 1.00 84.06 184 ILE A C 1
ATOM 1488 O O . ILE A 1 184 ? -4.856 -1.122 -34.930 1.00 84.06 184 ILE A O 1
ATOM 1492 N N . TYR A 1 185 ? -3.999 0.921 -35.323 1.00 85.38 185 TYR A N 1
ATOM 1493 C CA . TYR A 1 185 ? -2.912 0.467 -36.198 1.00 85.38 185 TYR A CA 1
ATOM 1494 C C . TYR A 1 185 ? -2.032 -0.589 -35.513 1.00 85.38 185 TYR A C 1
ATOM 1496 O O . TYR A 1 185 ? -1.802 -1.666 -36.062 1.00 85.38 185 TYR A O 1
ATOM 1504 N N . HIS A 1 186 ? -1.584 -0.328 -34.283 1.00 83.00 186 HIS A N 1
ATOM 1505 C CA . HIS A 1 186 ? -0.757 -1.278 -33.540 1.00 83.00 186 HIS A CA 1
ATOM 1506 C C . HIS A 1 186 ? -1.519 -2.538 -33.117 1.00 83.00 186 HIS A C 1
ATOM 1508 O O . HIS A 1 186 ? -0.930 -3.617 -33.084 1.00 83.00 186 HIS A O 1
ATOM 1514 N N . ALA A 1 187 ? -2.814 -2.435 -32.810 1.00 83.62 187 ALA A N 1
ATOM 1515 C CA . ALA A 1 187 ? -3.637 -3.595 -32.480 1.00 83.62 187 ALA A CA 1
ATOM 1516 C C . ALA A 1 187 ? -3.791 -4.549 -33.671 1.00 83.62 187 ALA A C 1
ATOM 1518 O O . ALA A 1 187 ? -3.694 -5.761 -33.485 1.00 83.62 187 ALA A O 1
ATOM 1519 N N . LEU A 1 188 ? -3.977 -4.015 -34.879 1.00 83.38 188 LEU A N 1
ATOM 1520 C CA . LEU A 1 188 ? -4.069 -4.812 -36.103 1.00 83.38 188 LEU A CA 1
ATOM 1521 C C . LEU A 1 188 ? -2.705 -5.366 -36.521 1.00 83.38 188 LEU A C 1
ATOM 1523 O O . LEU A 1 188 ? -2.600 -6.556 -36.811 1.00 83.38 188 LEU A O 1
ATOM 1527 N N . LYS A 1 189 ? -1.641 -4.564 -36.393 1.00 83.38 189 LYS A N 1
ATOM 1528 C CA . LYS A 1 189 ? -0.266 -5.010 -36.651 1.00 83.38 189 LYS A CA 1
ATOM 1529 C C . LYS A 1 189 ? 0.158 -6.168 -35.739 1.00 83.38 189 LYS A C 1
ATOM 1531 O O . LYS A 1 189 ? 0.777 -7.112 -36.213 1.00 83.38 189 LYS A O 1
ATOM 1536 N N . ARG A 1 190 ? -0.221 -6.151 -34.453 1.00 79.75 190 ARG A N 1
ATOM 1537 C CA . ARG A 1 190 ? 0.019 -7.276 -33.521 1.00 79.75 190 ARG A CA 1
ATOM 1538 C C . ARG A 1 190 ? -0.729 -8.554 -33.903 1.00 79.75 190 ARG A C 1
ATOM 1540 O O . ARG A 1 190 ? -0.288 -9.634 -33.539 1.00 79.75 190 ARG A O 1
ATOM 1547 N N . LYS A 1 191 ? -1.850 -8.436 -34.616 1.00 79.06 191 LYS A N 1
ATOM 1548 C CA . LYS A 1 191 ? -2.617 -9.577 -35.138 1.00 79.06 191 LYS A CA 1
ATOM 1549 C C . LYS A 1 191 ? -2.113 -10.054 -36.505 1.00 79.06 191 LYS A C 1
ATOM 1551 O O . LYS A 1 191 ? -2.761 -10.898 -37.109 1.00 79.06 191 LYS A O 1
ATOM 1556 N N . GLY A 1 192 ? -1.007 -9.493 -37.002 1.00 76.81 192 GLY A N 1
ATOM 1557 C CA . GLY A 1 192 ? -0.454 -9.805 -38.322 1.00 76.81 192 GLY A CA 1
ATOM 1558 C C . GLY A 1 192 ? -1.229 -9.188 -39.490 1.00 76.81 192 GLY A C 1
ATOM 1559 O O . GLY A 1 192 ? -0.936 -9.489 -40.638 1.00 76.81 192 GLY A O 1
ATOM 1560 N N . ILE A 1 193 ? -2.204 -8.312 -39.223 1.00 80.44 193 ILE A N 1
ATOM 1561 C CA . ILE A 1 193 ? -3.051 -7.712 -40.257 1.00 80.44 193 ILE A CA 1
ATOM 1562 C C . ILE A 1 193 ? -2.500 -6.328 -40.604 1.00 80.44 193 ILE A C 1
ATOM 1564 O O . ILE A 1 193 ? -2.454 -5.439 -39.747 1.00 80.44 193 ILE A O 1
ATOM 1568 N N . TYR A 1 194 ? -2.119 -6.116 -41.863 1.00 79.38 194 TYR A N 1
ATOM 1569 C CA . TYR A 1 194 ? -1.694 -4.803 -42.343 1.00 79.38 194 TYR A CA 1
ATOM 1570 C C . TYR A 1 194 ? -2.022 -4.587 -43.826 1.00 79.38 194 TYR A C 1
ATOM 1572 O O . TYR A 1 194 ? -2.091 -5.531 -44.604 1.00 79.38 194 TYR A O 1
ATOM 1580 N N . TRP A 1 195 ? -2.212 -3.325 -44.215 1.00 83.44 195 TRP A N 1
ATOM 1581 C CA . TRP A 1 195 ? -2.346 -2.893 -45.609 1.00 83.44 195 TRP A CA 1
ATOM 1582 C C . TRP A 1 195 ? -1.818 -1.464 -45.777 1.00 83.44 195 TRP A C 1
ATOM 1584 O O . TRP A 1 195 ? -1.636 -0.741 -44.793 1.00 83.44 195 TRP A O 1
ATOM 1594 N N . SER A 1 196 ? -1.567 -1.050 -47.023 1.00 77.56 196 SER A N 1
ATOM 1595 C CA . SER A 1 196 ? -0.908 0.223 -47.364 1.00 77.56 196 SER A CA 1
ATOM 1596 C C . SER A 1 196 ? -1.579 1.461 -46.752 1.00 77.56 196 SER A C 1
ATOM 1598 O O . SER A 1 196 ? -0.884 2.354 -46.274 1.00 77.56 196 SER A O 1
ATOM 1600 N N . ASN A 1 197 ? -2.914 1.489 -46.692 1.00 81.8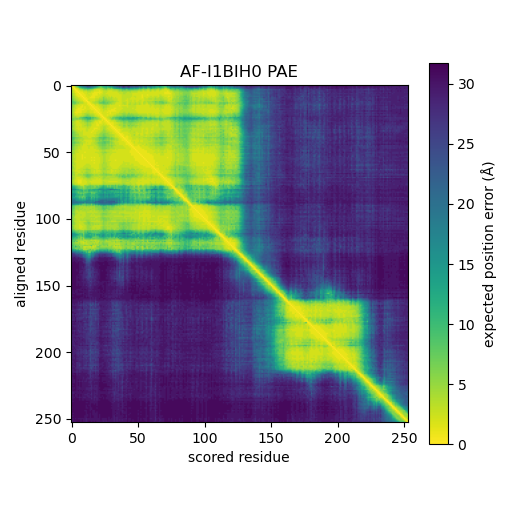1 197 ASN A N 1
ATOM 1601 C CA . ASN A 1 197 ? -3.697 2.636 -46.209 1.00 81.81 197 ASN A CA 1
ATOM 1602 C C . ASN A 1 197 ? -4.278 2.481 -44.795 1.00 81.81 197 ASN A C 1
ATOM 1604 O O . ASN A 1 197 ? -5.035 3.345 -44.351 1.00 81.81 197 ASN A O 1
ATOM 1608 N N . LEU A 1 198 ? -3.880 1.448 -44.045 1.00 82.88 198 LEU A N 1
ATOM 1609 C CA . LEU A 1 198 ? -4.435 1.129 -42.724 1.00 82.88 198 LEU A CA 1
ATOM 1610 C C . LEU A 1 198 ? -4.453 2.330 -41.767 1.00 82.88 198 LEU A C 1
ATOM 1612 O O . LEU A 1 198 ? -5.437 2.584 -41.074 1.00 82.88 198 LEU A O 1
ATOM 1616 N N . LYS A 1 199 ? -3.349 3.082 -41.723 1.00 82.12 199 LYS A N 1
ATOM 1617 C CA . LYS A 1 199 ? -3.211 4.223 -40.813 1.00 82.12 199 LYS A CA 1
ATOM 1618 C C . LYS A 1 199 ? -4.133 5.383 -41.198 1.00 82.12 199 LYS A C 1
ATOM 1620 O O . LYS A 1 199 ? -4.713 6.009 -40.315 1.00 82.12 199 LYS A O 1
ATOM 1625 N N . ASN A 1 200 ? -4.276 5.652 -42.494 1.00 83.56 200 ASN A N 1
ATOM 1626 C CA . ASN A 1 200 ? -5.119 6.735 -42.999 1.00 83.56 200 ASN A CA 1
ATOM 1627 C C . ASN A 1 200 ? -6.601 6.414 -42.781 1.00 83.56 200 ASN A C 1
ATOM 1629 O O . ASN A 1 200 ? -7.326 7.242 -42.235 1.00 83.56 200 ASN A O 1
ATOM 1633 N N . GLU A 1 201 ? -7.012 5.181 -43.073 1.00 84.81 201 GLU A N 1
ATOM 1634 C CA . GLU A 1 201 ? -8.381 4.711 -42.834 1.00 84.81 201 GLU A CA 1
ATOM 1635 C C . GLU A 1 201 ? -8.736 4.725 -41.334 1.00 84.81 201 GLU A C 1
ATOM 1637 O O . GLU A 1 201 ? -9.829 5.137 -40.948 1.00 84.81 201 GLU A O 1
ATOM 1642 N N . ALA A 1 202 ? -7.795 4.368 -40.449 1.00 85.38 202 ALA A N 1
ATOM 1643 C CA . ALA A 1 202 ? -7.996 4.475 -39.002 1.00 85.38 202 ALA A CA 1
ATOM 1644 C C . ALA A 1 202 ? -8.167 5.934 -38.533 1.00 85.38 202 ALA A C 1
ATOM 1646 O O . ALA A 1 202 ? -8.967 6.210 -37.636 1.00 85.38 202 ALA A O 1
ATOM 1647 N N . VAL A 1 203 ? -7.424 6.880 -39.121 1.00 86.50 203 VAL A N 1
ATOM 1648 C CA . VAL A 1 203 ? -7.567 8.318 -38.830 1.00 86.50 203 VAL A CA 1
ATOM 1649 C C . VAL A 1 203 ? -8.927 8.834 -39.292 1.00 86.50 203 VAL A C 1
ATOM 1651 O O . VAL A 1 203 ? -9.570 9.575 -38.550 1.00 86.50 203 VAL A O 1
ATOM 1654 N N . GLU A 1 204 ? -9.375 8.451 -40.485 1.00 86.56 204 GLU A N 1
ATOM 1655 C CA . GLU A 1 204 ? -10.697 8.818 -41.003 1.00 86.56 204 GLU A CA 1
ATOM 1656 C C . GLU A 1 204 ? -11.822 8.260 -40.128 1.00 86.56 204 GLU A C 1
ATOM 1658 O O . GLU A 1 204 ? -12.729 9.0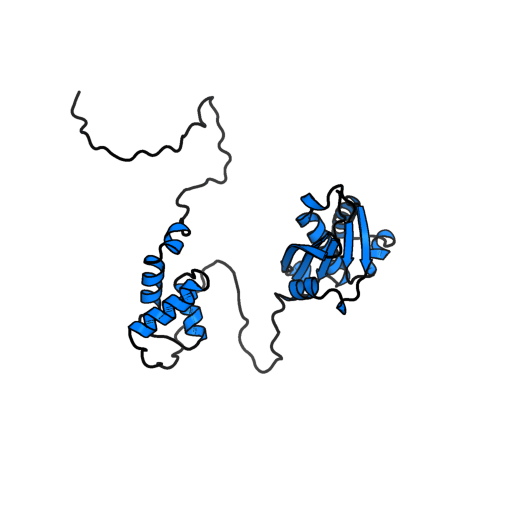06 -39.754 1.00 86.56 204 GLU A O 1
ATOM 1663 N N . LEU A 1 205 ? -11.713 7.000 -39.694 1.00 86.38 205 LEU A N 1
ATOM 1664 C CA . LEU A 1 205 ? -12.686 6.387 -38.793 1.00 86.38 205 LEU A CA 1
ATOM 1665 C C . LEU A 1 205 ? -12.794 7.155 -37.468 1.00 86.38 205 LEU A C 1
ATOM 1667 O O . LEU A 1 205 ? -13.892 7.537 -37.062 1.00 86.38 205 LEU A O 1
ATOM 1671 N N . VAL A 1 206 ? -11.663 7.435 -36.809 1.00 83.94 206 VAL A N 1
ATOM 1672 C CA . VAL A 1 206 ? -11.652 8.170 -35.531 1.00 83.94 206 VAL A CA 1
ATOM 1673 C C . VAL A 1 206 ? -12.177 9.596 -35.711 1.00 83.94 206 VAL A C 1
ATOM 1675 O O . VAL A 1 206 ? -12.904 10.086 -34.849 1.00 83.94 206 VAL A O 1
ATOM 1678 N N . LYS A 1 207 ? -11.866 10.251 -36.838 1.00 84.06 207 LYS A N 1
ATOM 1679 C CA . LYS A 1 207 ? -12.425 11.567 -37.177 1.00 84.06 207 LYS A CA 1
ATOM 1680 C C . LYS A 1 207 ? -13.936 11.519 -37.369 1.00 84.06 207 LYS A C 1
ATOM 1682 O O . LYS A 1 207 ? -14.583 12.484 -36.998 1.00 84.06 207 LYS A O 1
ATOM 1687 N N . SER A 1 208 ? -14.495 10.447 -37.924 1.00 85.12 208 SER A N 1
ATOM 1688 C CA . SER A 1 208 ? -15.945 10.311 -38.126 1.00 85.12 208 SER A CA 1
ATOM 1689 C C . SER A 1 208 ? -16.724 9.940 -36.851 1.00 85.12 208 SER A C 1
ATOM 1691 O O . SER A 1 208 ? -17.947 10.047 -36.815 1.00 85.12 208 SER A O 1
ATOM 1693 N N . CYS A 1 209 ? -16.033 9.523 -35.784 1.00 84.62 209 CYS A N 1
ATOM 1694 C CA . CYS A 1 209 ? -16.659 9.051 -34.552 1.00 84.62 209 CYS A CA 1
ATOM 1695 C C . CYS A 1 209 ? -17.078 10.198 -33.614 1.00 84.62 209 CYS A C 1
ATOM 1697 O O . CYS A 1 209 ? -16.236 10.866 -33.008 1.00 84.62 209 CYS A O 1
ATOM 1699 N N . ILE A 1 210 ? -18.393 10.367 -33.427 1.00 81.12 210 ILE A N 1
ATOM 1700 C CA . ILE A 1 210 ? -18.995 11.397 -32.559 1.00 81.12 210 ILE A CA 1
ATOM 1701 C C . ILE A 1 210 ? -18.482 11.309 -31.102 1.00 81.12 210 ILE A C 1
ATOM 1703 O O . ILE A 1 210 ? -18.010 12.328 -30.594 1.00 81.12 210 ILE A O 1
ATOM 1707 N N . PRO A 1 211 ? -18.477 10.135 -30.427 1.00 79.38 211 PRO A N 1
ATOM 1708 C CA . PRO A 1 211 ? -17.888 10.002 -29.091 1.00 79.38 211 PRO A CA 1
ATOM 1709 C C . PRO A 1 211 ? -16.432 10.482 -29.003 1.00 79.38 211 PRO A C 1
ATOM 1711 O O . PRO A 1 211 ? -16.076 11.236 -28.099 1.00 79.38 211 PRO A O 1
ATOM 1714 N N . CYS A 1 212 ? -15.576 10.104 -29.957 1.00 78.94 212 CYS A N 1
ATOM 1715 C CA . CYS A 1 212 ? -14.167 10.500 -29.933 1.00 78.94 212 CYS A CA 1
ATOM 1716 C C . CYS A 1 212 ? -13.980 12.005 -30.127 1.00 78.94 212 CYS A C 1
ATOM 1718 O O . CYS A 1 212 ? -13.095 12.588 -29.505 1.00 78.94 212 CYS A O 1
ATOM 1720 N N . GLN A 1 213 ? -14.815 12.644 -30.946 1.00 77.38 213 GLN A N 1
ATOM 1721 C CA . GLN A 1 213 ? -14.793 14.096 -31.111 1.00 77.38 213 GLN A CA 1
ATOM 1722 C C . GLN A 1 213 ? -15.231 14.834 -29.839 1.00 77.38 213 GLN A C 1
ATOM 1724 O O . GLN A 1 213 ? -14.627 15.844 -29.486 1.00 77.38 213 GLN A O 1
ATOM 1729 N N . GLN A 1 214 ? -16.241 14.320 -29.130 1.00 70.12 214 GLN A N 1
ATOM 1730 C CA . GLN A 1 214 ? -16.758 14.943 -27.908 1.00 70.12 214 GLN A CA 1
ATOM 1731 C C . GLN A 1 214 ? -15.751 14.903 -26.751 1.00 70.12 214 GLN A C 1
ATOM 1733 O O . GLN A 1 214 ? -15.621 15.879 -26.014 1.00 70.12 214 GLN A O 1
ATOM 1738 N N . PHE A 1 215 ? -15.016 13.797 -26.595 1.00 63.72 215 PHE A N 1
ATOM 1739 C CA . PHE A 1 215 ? -14.078 13.620 -25.480 1.00 63.72 215 PHE A CA 1
ATOM 1740 C C . PHE A 1 215 ? -12.640 14.063 -25.790 1.00 63.72 215 PHE A C 1
ATOM 1742 O O . PHE A 1 215 ? -11.852 14.264 -24.864 1.00 63.72 215 PHE A O 1
ATOM 1749 N N . ASN A 1 216 ? -12.282 14.274 -27.060 1.00 62.16 216 ASN A N 1
ATOM 1750 C CA . ASN A 1 216 ? -10.958 14.755 -27.460 1.00 62.16 216 ASN A CA 1
ATOM 1751 C C . ASN A 1 216 ? -10.896 16.293 -27.503 1.00 62.16 216 ASN A C 1
ATOM 1753 O O . ASN A 1 216 ? -10.583 16.907 -28.525 1.00 62.16 216 ASN A O 1
ATOM 1757 N N . ILE A 1 217 ? -11.202 16.934 -26.372 1.00 56.12 217 ILE A N 1
ATOM 1758 C CA . ILE A 1 217 ? -11.047 18.382 -26.216 1.00 56.12 217 ILE A CA 1
ATOM 1759 C C . ILE A 1 217 ? -9.555 18.676 -26.029 1.00 56.12 217 ILE A C 1
ATOM 1761 O O . ILE A 1 217 ? -9.008 18.568 -24.928 1.00 56.12 217 ILE A O 1
ATOM 1765 N N . ILE A 1 218 ? -8.878 19.072 -27.107 1.00 54.78 218 ILE A N 1
ATOM 1766 C CA . ILE A 1 218 ? -7.538 19.656 -27.017 1.00 54.78 218 ILE A CA 1
ATOM 1767 C C . ILE A 1 218 ? -7.670 20.926 -26.170 1.00 54.78 218 ILE A C 1
ATOM 1769 O O . ILE A 1 218 ? -8.272 21.907 -26.606 1.00 54.78 218 ILE A O 1
ATOM 1773 N N . LYS A 1 219 ? -7.102 20.932 -24.958 1.00 45.78 219 LYS A N 1
ATOM 1774 C CA . LYS A 1 219 ? -6.974 22.155 -24.155 1.00 45.78 219 LYS A CA 1
ATOM 1775 C C . LYS A 1 219 ? -6.031 23.120 -24.883 1.00 45.78 219 LYS A C 1
ATOM 1777 O O . LYS A 1 219 ? -4.824 23.090 -24.668 1.00 45.78 219 LYS A O 1
ATOM 1782 N N . LYS A 1 220 ? -6.563 23.964 -25.769 1.00 44.19 220 LYS A N 1
ATOM 1783 C CA . LYS A 1 220 ? -5.847 25.137 -26.280 1.00 44.19 220 LYS A CA 1
ATOM 1784 C C . LYS A 1 220 ? -6.027 26.273 -25.278 1.00 44.19 220 LYS A C 1
ATOM 1786 O O . LYS A 1 220 ? -7.132 26.766 -25.090 1.00 44.19 220 LYS A O 1
ATOM 1791 N N . GLY A 1 221 ? -4.938 26.659 -24.624 1.00 50.66 221 GLY A N 1
ATOM 1792 C CA . GLY A 1 221 ? -4.902 27.798 -23.712 1.00 50.66 221 GLY A CA 1
ATOM 1793 C C . GLY A 1 221 ? -3.646 27.781 -22.850 1.00 50.66 221 GLY A C 1
ATOM 1794 O O . GLY A 1 221 ? -3.313 26.760 -22.251 1.00 50.66 221 GLY A O 1
ATOM 1795 N N . TYR A 1 222 ? -2.935 28.906 -22.809 1.00 52.84 222 TYR A N 1
ATOM 1796 C CA . TYR A 1 222 ? -1.792 29.109 -21.925 1.00 52.84 222 TYR A CA 1
ATOM 1797 C C . TYR A 1 222 ? -2.287 29.222 -20.477 1.00 52.84 222 TYR A C 1
ATOM 1799 O O . TYR A 1 222 ? -3.099 30.091 -20.172 1.00 52.84 222 TYR A O 1
ATOM 1807 N N . ASN A 1 223 ? -1.812 28.342 -19.593 1.00 56.25 223 ASN A N 1
ATOM 1808 C CA . ASN A 1 223 ? -2.077 28.415 -18.157 1.00 56.25 223 ASN A CA 1
ATOM 1809 C C . ASN A 1 223 ? -0.749 28.725 -17.448 1.00 56.25 223 ASN A C 1
ATOM 1811 O O . ASN A 1 223 ? 0.022 27.793 -17.197 1.00 56.25 223 ASN A O 1
ATOM 1815 N N . PRO A 1 224 ? -0.411 30.006 -17.207 1.00 50.66 224 PRO A N 1
ATOM 1816 C CA . PRO A 1 224 ? 0.875 30.356 -16.620 1.00 50.66 224 PRO A CA 1
ATOM 1817 C C . PRO A 1 224 ? 1.020 29.754 -15.221 1.00 50.66 224 PRO A C 1
ATOM 1819 O O . PRO A 1 224 ? 0.106 29.811 -14.406 1.00 50.66 224 PRO A O 1
ATOM 1822 N N . LEU A 1 225 ? 2.207 29.224 -14.923 1.00 54.62 225 LEU A N 1
ATOM 1823 C CA . LEU A 1 225 ? 2.570 28.664 -13.612 1.00 54.62 225 LEU A CA 1
ATOM 1824 C C . LEU A 1 225 ? 2.873 29.740 -12.548 1.00 54.62 225 LEU A C 1
ATOM 1826 O O . LEU A 1 225 ? 3.389 29.412 -11.482 1.00 54.62 225 LEU A O 1
ATOM 1830 N N . ARG A 1 226 ? 2.598 31.021 -12.826 1.00 51.59 226 ARG A N 1
ATOM 1831 C CA . ARG A 1 226 ? 2.756 32.109 -11.850 1.00 51.59 226 ARG A CA 1
ATOM 1832 C C . ARG A 1 226 ? 1.397 32.460 -11.239 1.00 51.59 226 ARG A C 1
ATOM 1834 O O . ARG A 1 226 ? 0.426 32.542 -11.991 1.00 51.59 226 ARG A O 1
ATOM 1841 N N . PRO A 1 227 ? 1.312 32.696 -9.917 1.00 49.66 227 PRO A N 1
ATOM 1842 C CA . PRO A 1 227 ? 0.106 33.254 -9.323 1.00 49.66 227 PRO A CA 1
ATOM 1843 C C . PRO A 1 227 ? -0.164 34.633 -9.935 1.00 49.66 227 PRO A C 1
ATOM 1845 O O . PRO A 1 227 ? 0.752 35.439 -10.096 1.00 49.66 227 PRO A O 1
ATOM 1848 N N . ILE A 1 228 ? -1.419 34.881 -10.300 1.00 56.47 228 ILE A N 1
ATOM 1849 C CA . ILE A 1 228 ? -1.876 36.191 -10.762 1.00 56.47 228 ILE A CA 1
ATOM 1850 C C . ILE A 1 228 ? -1.836 37.119 -9.547 1.00 56.47 228 ILE A C 1
ATOM 1852 O O . ILE A 1 228 ? -2.592 36.931 -8.596 1.00 56.47 228 ILE A O 1
ATOM 1856 N N . THR A 1 229 ? -0.924 38.085 -9.545 1.00 56.38 229 THR A N 1
ATOM 1857 C CA . THR A 1 229 ? -0.880 39.132 -8.523 1.00 56.38 229 THR A CA 1
ATOM 1858 C C . THR A 1 229 ? -1.778 40.277 -8.968 1.00 56.38 229 THR A C 1
ATOM 1860 O O . THR A 1 229 ? -1.468 40.941 -9.953 1.00 56.38 229 THR A O 1
ATOM 1863 N N . ALA A 1 230 ? -2.886 40.492 -8.259 1.00 58.12 230 ALA A N 1
ATOM 1864 C CA . ALA A 1 230 ? -3.714 41.681 -8.422 1.00 58.12 230 ALA A CA 1
ATOM 1865 C C . ALA A 1 230 ? -3.078 42.822 -7.622 1.00 58.12 230 ALA A C 1
ATOM 1867 O O . ALA A 1 230 ? -2.955 42.728 -6.400 1.00 58.12 230 ALA A O 1
ATOM 1868 N N . THR A 1 231 ? -2.629 43.867 -8.308 1.00 59.81 231 THR A N 1
ATOM 1869 C CA . THR A 1 231 ? -2.047 45.058 -7.669 1.00 59.81 231 THR A CA 1
ATOM 1870 C C . THR A 1 231 ? -3.086 46.149 -7.438 1.00 59.81 231 THR A C 1
ATOM 1872 O O . THR A 1 231 ? -2.867 47.010 -6.590 1.00 59.81 231 THR A O 1
ATOM 1875 N N . LEU A 1 232 ? -4.227 46.099 -8.135 1.00 59.50 232 LEU A N 1
ATOM 1876 C CA . LEU A 1 232 ? -5.324 47.050 -7.987 1.00 59.50 232 LEU A CA 1
ATOM 1877 C C . LEU A 1 232 ? -6.675 46.335 -7.779 1.00 59.50 232 LEU A C 1
ATOM 1879 O O . LEU A 1 232 ? -6.882 45.215 -8.262 1.00 59.50 232 LEU A O 1
ATOM 1883 N N . PRO A 1 233 ? -7.623 46.961 -7.055 1.00 47.44 233 PRO A N 1
ATOM 1884 C CA . PRO A 1 233 ? -8.966 46.418 -6.899 1.00 47.44 233 PRO A CA 1
ATOM 1885 C C . PRO A 1 233 ? -9.715 46.459 -8.245 1.00 47.44 233 PRO A C 1
ATOM 1887 O O . PRO A 1 233 ? -10.100 47.526 -8.711 1.00 47.44 233 PRO A O 1
ATOM 1890 N N . GLY A 1 234 ? -9.904 45.286 -8.865 1.00 60.81 234 GLY A N 1
ATOM 1891 C CA . GLY A 1 234 ? -10.611 45.107 -10.148 1.00 60.81 234 GLY A CA 1
ATOM 1892 C C . GLY A 1 234 ? -9.919 44.171 -11.151 1.00 60.81 234 GLY A C 1
ATOM 1893 O O . GLY A 1 234 ? -10.574 43.653 -12.051 1.00 60.81 234 GLY A O 1
ATOM 1894 N N . ASP A 1 235 ? -8.631 43.866 -10.957 1.00 59.97 235 ASP A N 1
ATOM 1895 C CA . ASP A 1 235 ? -7.782 43.166 -11.945 1.00 59.97 235 ASP A CA 1
ATOM 1896 C C . ASP A 1 235 ? -8.156 41.693 -12.235 1.00 59.97 235 ASP A C 1
ATOM 1898 O O . ASP A 1 235 ? -7.586 41.069 -13.129 1.00 59.97 235 ASP A O 1
ATOM 1902 N N . THR A 1 236 ? -9.096 41.092 -11.496 1.00 53.81 236 THR A N 1
ATOM 1903 C CA . THR A 1 236 ? -9.431 39.655 -11.625 1.00 53.81 236 THR A CA 1
ATOM 1904 C C . THR A 1 236 ? -10.697 39.357 -12.425 1.00 53.81 236 THR A C 1
ATOM 1906 O O . THR A 1 236 ? -11.005 38.184 -12.645 1.00 53.81 236 THR A O 1
ATOM 1909 N N . VAL A 1 237 ? -11.409 40.367 -12.931 1.00 54.41 237 VAL A N 1
ATOM 1910 C CA . VAL A 1 237 ? -12.601 40.129 -13.757 1.00 54.41 237 VAL A CA 1
ATOM 1911 C C . VAL A 1 237 ? -12.207 40.067 -15.233 1.00 54.41 237 VAL A C 1
ATOM 1913 O O . VAL A 1 237 ? -12.292 41.046 -15.964 1.00 54.41 237 VAL A O 1
ATOM 1916 N N . SER A 1 238 ? -11.782 38.887 -15.689 1.00 43.88 238 SER A N 1
ATOM 1917 C CA . SER A 1 238 ? -11.916 38.510 -17.103 1.00 43.88 238 SER A CA 1
ATOM 1918 C C . SER A 1 238 ? -12.940 37.386 -17.192 1.00 43.88 238 SER A C 1
ATOM 1920 O O . SER A 1 238 ? -12.641 36.203 -17.018 1.00 43.88 238 SER A O 1
ATOM 1922 N N . ASP A 1 239 ? -14.192 37.799 -17.370 1.00 36.41 239 ASP A N 1
ATOM 1923 C CA . ASP A 1 239 ? -15.328 36.907 -17.529 1.00 36.41 239 ASP A CA 1
ATOM 1924 C C . ASP A 1 239 ? -15.237 36.187 -18.884 1.00 36.41 239 ASP A C 1
ATOM 1926 O O . ASP A 1 239 ? -15.011 36.793 -19.934 1.00 36.41 239 ASP A O 1
ATOM 1930 N N . LYS A 1 240 ? -15.358 34.860 -18.849 1.00 40.38 240 LYS A N 1
ATOM 1931 C CA . LYS A 1 240 ? -15.323 33.983 -20.025 1.00 40.38 240 LYS A CA 1
ATOM 1932 C C . LYS A 1 240 ? -16.726 33.855 -20.599 1.00 40.38 240 LYS A C 1
ATOM 1934 O O . LYS A 1 240 ? -17.322 32.780 -20.553 1.00 40.38 240 LYS A O 1
ATOM 1939 N N . THR A 1 241 ? -17.238 34.928 -21.179 1.00 32.47 241 THR A N 1
ATOM 1940 C CA . THR A 1 241 ? -18.505 34.906 -21.908 1.00 32.47 241 THR A CA 1
ATOM 1941 C C . THR A 1 241 ? -18.245 35.193 -23.383 1.00 32.47 241 THR A C 1
ATOM 1943 O O . THR A 1 241 ? -17.911 36.295 -23.803 1.00 32.47 241 THR A O 1
ATOM 1946 N N . VAL A 1 242 ? -18.344 34.136 -24.191 1.00 35.78 242 VAL A N 1
ATOM 1947 C CA . VAL A 1 242 ? -18.476 34.239 -25.651 1.00 35.78 242 VAL A CA 1
ATOM 1948 C C . VAL A 1 242 ? -19.757 35.031 -25.947 1.00 35.78 242 VAL A C 1
ATOM 1950 O O . VAL A 1 242 ? -20.765 34.796 -25.277 1.00 35.78 242 VAL A O 1
ATOM 1953 N N . PRO A 1 243 ? -19.780 35.856 -27.006 1.00 34.94 243 PRO A N 1
ATOM 1954 C CA . PRO A 1 243 ? -20.841 35.624 -27.973 1.00 34.94 243 PRO A CA 1
ATOM 1955 C C . PRO A 1 243 ? -20.384 35.655 -29.433 1.00 34.94 243 PRO A C 1
ATOM 1957 O O . PRO A 1 243 ? -19.475 36.358 -29.867 1.00 34.94 243 PRO A O 1
ATOM 1960 N N . MET A 1 244 ? -21.090 34.801 -30.158 1.00 30.41 244 MET A N 1
ATOM 1961 C CA . MET A 1 244 ? -21.226 34.668 -31.597 1.00 30.41 244 MET A CA 1
ATOM 1962 C C . MET A 1 244 ? -21.837 35.948 -32.208 1.00 30.41 244 MET A C 1
ATOM 1964 O O . MET A 1 244 ? -22.741 36.519 -31.610 1.00 30.41 244 MET A O 1
ATOM 1968 N N . PHE A 1 245 ? -21.405 36.288 -33.430 1.00 30.69 245 PHE A N 1
ATOM 1969 C CA . PHE A 1 245 ? -22.027 37.206 -34.408 1.00 30.69 245 PHE A CA 1
ATOM 1970 C C . PHE A 1 245 ? -22.204 38.692 -34.030 1.00 30.69 245 PHE A C 1
ATOM 1972 O O . PHE A 1 245 ? -23.029 39.039 -33.198 1.00 30.69 245 PHE A O 1
ATOM 1979 N N . CYS A 1 246 ? -21.562 39.603 -34.774 1.00 27.81 246 CYS A N 1
ATOM 1980 C CA . CYS A 1 246 ? -22.166 40.266 -35.945 1.00 27.81 246 CYS A CA 1
ATOM 1981 C C . CYS A 1 246 ? -21.183 41.298 -36.546 1.00 27.81 246 CYS A C 1
ATOM 1983 O O . CYS A 1 246 ? -20.633 42.131 -35.831 1.00 27.81 246 CYS A O 1
ATOM 1985 N N . ASN A 1 247 ? -20.974 41.248 -37.865 1.00 38.91 247 ASN A N 1
ATOM 1986 C CA . ASN A 1 247 ? -20.412 42.354 -38.648 1.00 38.91 247 ASN A CA 1
ATOM 1987 C C . ASN A 1 247 ? -21.261 43.611 -38.432 1.00 38.91 247 ASN A C 1
ATOM 1989 O O . ASN A 1 247 ? -22.461 43.502 -38.627 1.00 38.91 247 ASN A O 1
ATOM 1993 N N . PHE A 1 248 ? -20.669 44.780 -38.169 1.00 33.25 248 PHE A N 1
ATOM 1994 C CA . PHE A 1 248 ? -21.108 46.052 -38.764 1.00 33.25 248 PHE A CA 1
ATOM 1995 C C . PHE A 1 248 ? -20.034 47.145 -38.582 1.00 33.25 248 PHE A C 1
ATOM 1997 O O . PHE A 1 248 ? -19.658 47.510 -37.475 1.00 33.25 248 PHE A O 1
ATOM 2004 N N . LEU A 1 249 ? -19.524 47.585 -39.735 1.00 35.84 249 LEU A N 1
ATOM 2005 C CA . LEU A 1 249 ? -18.919 48.870 -40.109 1.00 35.84 249 LEU A CA 1
ATOM 2006 C C . LEU A 1 249 ? -18.728 49.941 -39.011 1.00 35.84 249 LEU A C 1
ATOM 2008 O O . LEU A 1 249 ? -19.699 50.512 -38.525 1.00 35.84 249 LEU A O 1
ATOM 2012 N N . PHE A 1 250 ? -17.473 50.345 -38.781 1.00 32.84 250 PHE A N 1
ATOM 2013 C CA . PHE A 1 250 ? -17.142 51.694 -38.309 1.00 32.84 250 PHE A CA 1
ATOM 2014 C C . PHE A 1 250 ? -16.784 52.573 -39.515 1.00 32.84 250 PHE A C 1
ATOM 2016 O O . PHE A 1 250 ? -15.713 52.432 -40.103 1.00 32.84 250 PHE A O 1
ATOM 2023 N N . TYR A 1 251 ? -17.693 53.480 -39.873 1.00 35.78 251 TYR A N 1
ATOM 2024 C CA . TYR A 1 251 ? -17.384 54.716 -40.590 1.00 35.78 251 TYR A CA 1
ATOM 2025 C C . TYR A 1 251 ? -17.465 55.868 -39.581 1.00 35.78 251 TYR A C 1
ATOM 2027 O O . TYR A 1 251 ? -18.481 55.996 -38.908 1.00 35.78 251 TYR A O 1
ATOM 2035 N N . GLY A 1 252 ? -16.395 56.667 -39.524 1.00 39.28 252 GLY A N 1
ATOM 2036 C CA . GLY A 1 252 ? -16.361 58.111 -39.253 1.00 39.28 252 GLY A CA 1
ATOM 2037 C C . GLY A 1 252 ? -17.039 58.683 -38.004 1.00 39.28 252 GLY A C 1
ATOM 2038 O O . GLY A 1 252 ? -18.262 58.745 -37.929 1.00 39.28 252 GLY A O 1
ATOM 2039 N N . LEU A 1 253 ? -16.231 59.281 -37.126 1.00 38.34 253 LEU A N 1
ATOM 2040 C CA . LEU A 1 253 ? -16.069 60.742 -37.010 1.00 38.34 253 LEU A CA 1
ATOM 2041 C C . LEU A 1 253 ? -14.827 61.059 -36.168 1.00 38.34 253 LEU A C 1
ATOM 2043 O O . LEU A 1 253 ? -14.632 60.376 -35.139 1.00 38.34 253 LEU A O 1
#

Sequence (253 aa):
MNQPFYVATDASNVGIGVILYQKINGKVHYISMIAKTLSKSERNYSATKRELLAVVYALKRFHKYLWGNKFTLYTDHKALTYLHTQKIANAMLINWFDTLLQYDFKVVHLPGVDNILPDTLSRLYEIEDPVNELGGDKPHLLNRAAVKLPSEDKGEYMTPPDPEERKLLLLREHIKGHFGSDAIYHALKRKGIYWSNLKNEAVELVKSCIPCQQFNIIKKGYNPLRPITATLPGDTVSDKTVPMFCNFLFYGL